Protein AF-A0A5J4VMY3-F1 (afdb_monomer_lite)

Structure (mmCIF, N/CA/C/O backbone):
data_AF-A0A5J4VMY3-F1
#
_entry.id   AF-A0A5J4VMY3-F1
#
loop_
_atom_site.group_PDB
_atom_site.id
_atom_site.type_symbol
_atom_site.label_atom_id
_atom_site.label_alt_id
_atom_site.label_comp_id
_atom_site.label_asym_id
_atom_site.label_entity_id
_atom_site.label_seq_id
_atom_site.pdbx_PDB_ins_code
_atom_site.Cartn_x
_atom_site.Cartn_y
_atom_site.Cartn_z
_atom_site.occupancy
_atom_site.B_iso_or_equiv
_atom_site.auth_seq_id
_atom_site.auth_comp_id
_atom_site.auth_asym_id
_atom_site.auth_atom_id
_atom_site.pdbx_PDB_model_num
ATOM 1 N N . MET A 1 1 ? 117.224 40.953 -138.763 1.00 45.28 1 MET A N 1
ATOM 2 C CA . MET A 1 1 ? 116.460 41.072 -137.503 1.00 45.28 1 MET A CA 1
ATOM 3 C C . MET A 1 1 ? 115.574 39.838 -137.415 1.00 45.28 1 MET A C 1
ATOM 5 O O . MET A 1 1 ? 114.512 39.837 -138.015 1.00 45.28 1 MET A O 1
ATOM 9 N N . ALA A 1 2 ? 116.076 38.752 -136.826 1.00 52.69 2 ALA A N 1
ATOM 10 C CA . ALA A 1 2 ? 115.448 37.426 -136.848 1.00 52.69 2 ALA A CA 1
ATOM 11 C C . ALA A 1 2 ? 115.592 36.768 -135.464 1.00 52.69 2 ALA A C 1
ATOM 13 O O . ALA A 1 2 ? 116.318 35.796 -135.317 1.00 52.69 2 ALA A O 1
ATOM 14 N N . ASP A 1 3 ? 114.971 37.371 -134.446 1.00 51.91 3 ASP A N 1
ATOM 15 C CA . ASP A 1 3 ? 115.073 36.919 -133.045 1.00 51.91 3 ASP A CA 1
ATOM 16 C C . ASP A 1 3 ? 113.712 36.933 -132.314 1.00 51.91 3 ASP A C 1
ATOM 18 O O . ASP A 1 3 ? 113.635 36.973 -131.093 1.00 51.91 3 ASP A O 1
ATOM 22 N N . ALA A 1 4 ? 112.602 36.944 -133.067 1.00 54.31 4 ALA A N 1
ATOM 23 C CA . ALA A 1 4 ? 111.248 37.043 -132.507 1.00 54.31 4 ALA A CA 1
ATOM 24 C C . ALA A 1 4 ? 110.432 35.734 -132.561 1.00 54.31 4 ALA A C 1
ATOM 26 O O . ALA A 1 4 ? 109.346 35.690 -131.995 1.00 54.31 4 ALA A O 1
ATOM 27 N N . ASP A 1 5 ? 110.933 34.670 -133.200 1.00 57.75 5 ASP A N 1
ATOM 28 C CA . ASP A 1 5 ? 110.118 33.478 -133.512 1.00 57.75 5 ASP A CA 1
ATOM 29 C C . ASP A 1 5 ? 110.362 32.279 -132.570 1.00 57.75 5 ASP A C 1
ATOM 31 O O . ASP A 1 5 ? 109.480 31.448 -132.362 1.00 57.75 5 ASP A O 1
ATOM 35 N N . LEU A 1 6 ? 111.533 32.192 -131.925 1.00 57.97 6 LEU A N 1
ATOM 36 C CA . LEU A 1 6 ? 111.870 31.040 -131.075 1.00 57.97 6 LEU A CA 1
ATOM 37 C C . LEU A 1 6 ? 111.216 31.115 -129.682 1.00 57.97 6 LEU A C 1
ATOM 39 O O . LEU A 1 6 ? 110.834 30.093 -129.114 1.00 57.97 6 LEU A O 1
ATOM 43 N N . HIS A 1 7 ? 111.027 32.325 -129.144 1.00 59.44 7 HIS A N 1
ATOM 44 C CA . HIS A 1 7 ? 110.425 32.520 -127.821 1.00 59.44 7 HIS A CA 1
ATOM 45 C C . HIS A 1 7 ? 108.907 32.296 -127.795 1.00 59.44 7 HIS A C 1
ATOM 47 O O . HIS A 1 7 ? 108.371 31.906 -126.758 1.00 59.44 7 HIS A O 1
ATOM 53 N N . SER A 1 8 ? 108.212 32.497 -128.919 1.00 60.62 8 SER A N 1
ATOM 54 C CA . SER A 1 8 ? 106.762 32.287 -128.979 1.00 60.62 8 SER A CA 1
ATOM 55 C C . SER A 1 8 ? 106.385 30.804 -129.086 1.00 60.62 8 SER A C 1
ATOM 57 O O . SER A 1 8 ? 105.328 30.414 -128.590 1.00 60.62 8 SER A O 1
ATOM 59 N N . LEU A 1 9 ? 107.246 29.975 -129.689 1.00 60.62 9 LEU A N 1
ATOM 60 C CA . LEU A 1 9 ? 107.021 28.535 -129.833 1.00 60.62 9 LEU A CA 1
ATOM 61 C C . LEU A 1 9 ? 107.240 27.771 -128.513 1.00 60.62 9 LEU A C 1
ATOM 63 O O . LEU A 1 9 ? 106.451 26.891 -128.182 1.00 60.62 9 LEU A O 1
ATOM 67 N N . ASP A 1 10 ? 108.247 28.152 -127.718 1.00 62.41 10 ASP A N 1
ATOM 68 C CA . ASP A 1 10 ? 108.514 27.550 -126.397 1.00 62.41 10 ASP A CA 1
ATOM 69 C C . ASP A 1 10 ? 107.380 27.828 -125.388 1.00 62.41 10 ASP A C 1
ATOM 71 O O . ASP A 1 10 ? 107.003 26.959 -124.601 1.00 62.41 10 ASP A O 1
ATOM 75 N N . GLY A 1 11 ? 106.766 29.017 -125.453 1.00 63.25 11 GLY A N 1
ATOM 76 C CA . GLY A 1 11 ? 105.582 29.347 -124.654 1.00 63.25 11 GLY A CA 1
ATOM 77 C C . GLY A 1 11 ? 104.343 28.535 -125.048 1.00 63.25 11 GLY A C 1
ATOM 78 O O . GLY A 1 11 ? 103.603 28.088 -124.173 1.00 63.25 11 GLY A O 1
ATOM 79 N N . LEU A 1 12 ? 104.137 28.301 -126.350 1.00 61.94 12 LEU A N 1
ATOM 80 C CA . LEU A 1 12 ? 103.004 27.522 -126.858 1.00 61.94 12 LEU A CA 1
ATOM 81 C C . LEU A 1 12 ? 103.121 26.035 -126.482 1.00 61.94 12 LEU A C 1
ATOM 83 O O . LEU A 1 12 ? 102.143 25.453 -126.023 1.00 61.94 12 LEU A O 1
ATOM 87 N N . ILE A 1 13 ? 104.320 25.449 -126.588 1.00 62.12 13 ILE A N 1
ATOM 88 C CA . ILE A 1 13 ? 104.581 24.047 -126.217 1.00 62.12 13 ILE A CA 1
ATOM 89 C C . ILE A 1 13 ? 104.378 23.826 -124.710 1.00 62.12 13 ILE A C 1
ATOM 91 O O . ILE A 1 13 ? 103.701 22.880 -124.313 1.00 62.12 13 ILE A O 1
ATOM 95 N N . LYS A 1 14 ? 104.876 24.733 -123.859 1.00 65.19 14 LYS A N 1
ATOM 96 C CA . LYS A 1 14 ? 104.681 24.642 -122.399 1.00 65.19 14 LYS A CA 1
ATOM 97 C C . LYS A 1 14 ? 103.217 24.774 -121.988 1.00 65.19 14 LYS A C 1
ATOM 99 O O . LYS A 1 14 ? 102.774 24.081 -121.073 1.00 65.19 14 LYS A O 1
ATOM 104 N N . HIS A 1 15 ? 102.459 25.655 -122.641 1.00 61.59 15 HIS A N 1
ATOM 105 C CA . HIS A 1 15 ? 101.030 25.790 -122.366 1.00 61.59 15 HIS A CA 1
ATOM 106 C C . HIS A 1 15 ? 100.248 24.533 -122.759 1.00 61.59 15 HIS A C 1
ATOM 108 O O . HIS A 1 15 ? 99.371 24.121 -121.998 1.00 61.59 15 HIS A O 1
ATOM 114 N N . ASP A 1 16 ? 100.590 23.902 -123.884 1.00 62.69 16 ASP A N 1
ATOM 115 C CA . ASP A 1 16 ? 99.932 22.679 -124.353 1.00 62.69 16 ASP A CA 1
ATOM 116 C C . ASP A 1 16 ? 100.255 21.477 -123.444 1.00 62.69 16 ASP A C 1
ATOM 118 O O . ASP A 1 16 ? 99.351 20.746 -123.041 1.00 62.69 16 ASP A O 1
ATOM 122 N N . GLU A 1 17 ? 101.508 21.328 -122.994 1.00 66.69 17 GLU A N 1
ATOM 123 C CA . GLU A 1 17 ? 101.910 20.282 -122.037 1.00 66.69 17 GLU A CA 1
ATOM 124 C C . GLU A 1 17 ? 101.215 20.417 -120.671 1.00 66.69 17 GLU A C 1
ATOM 126 O O . GLU A 1 17 ? 100.753 19.421 -120.104 1.00 66.69 17 GLU A O 1
ATOM 131 N N . ILE A 1 18 ? 101.083 21.643 -120.147 1.00 66.12 18 ILE A N 1
ATOM 132 C CA . ILE A 1 18 ? 100.381 21.899 -118.878 1.00 66.12 18 ILE A CA 1
ATOM 133 C C . ILE A 1 18 ? 98.880 21.615 -119.022 1.00 66.12 18 ILE A C 1
ATOM 135 O O . ILE A 1 18 ? 98.276 21.003 -118.134 1.00 66.12 18 ILE A O 1
ATOM 139 N N . LEU A 1 19 ? 98.262 22.032 -120.133 1.00 61.97 19 LEU A N 1
ATOM 140 C CA . LEU A 1 19 ? 96.836 21.812 -120.374 1.00 61.97 19 LEU A CA 1
ATOM 141 C C . LEU A 1 19 ? 96.529 20.311 -120.516 1.00 61.97 19 LEU A C 1
ATOM 143 O O . LEU A 1 19 ? 95.618 19.800 -119.859 1.00 61.97 19 LEU A O 1
ATOM 147 N N . PHE A 1 20 ? 97.328 19.584 -121.304 1.00 63.62 20 PHE A N 1
ATOM 148 C CA . PHE A 1 20 ? 97.145 18.149 -121.533 1.00 63.62 20 PHE A CA 1
ATOM 149 C C . PHE A 1 20 ? 97.453 17.312 -120.281 1.00 63.62 20 PHE A C 1
ATOM 151 O O . PHE A 1 20 ? 96.741 16.347 -119.986 1.00 63.62 20 PHE A O 1
ATOM 158 N N . GLY A 1 21 ? 98.467 17.700 -119.498 1.00 66.69 21 GLY A N 1
ATOM 159 C CA . GLY A 1 21 ? 98.811 17.060 -118.226 1.00 66.69 21 GLY A CA 1
ATOM 160 C C . GLY A 1 21 ? 97.698 17.171 -117.178 1.00 66.69 21 GLY A C 1
ATOM 161 O O . GLY A 1 21 ? 97.363 16.181 -116.521 1.00 66.69 21 GLY A O 1
ATOM 162 N N . ASN A 1 22 ? 97.061 18.341 -117.072 1.00 65.88 22 ASN A N 1
ATOM 163 C CA . ASN A 1 22 ? 95.937 18.560 -116.157 1.00 65.88 22 ASN A CA 1
ATOM 164 C C . ASN A 1 22 ? 94.693 17.755 -116.558 1.00 65.88 22 ASN A C 1
ATOM 166 O O . ASN A 1 22 ? 94.072 17.116 -115.706 1.00 65.88 22 ASN A O 1
ATOM 170 N N . VAL A 1 23 ? 94.351 17.720 -117.851 1.00 70.31 23 VAL A N 1
ATOM 171 C CA . VAL A 1 23 ? 93.218 16.923 -118.356 1.00 70.31 23 VAL A CA 1
ATOM 172 C C . VAL A 1 23 ? 93.447 15.429 -118.121 1.00 70.31 23 VAL A C 1
ATOM 174 O O . VAL A 1 23 ? 92.536 14.726 -117.674 1.00 70.31 23 VAL A O 1
ATOM 177 N N . ARG A 1 24 ? 94.670 14.936 -118.359 1.00 71.62 24 ARG A N 1
ATOM 178 C CA . ARG A 1 24 ? 95.024 13.531 -118.117 1.00 71.62 24 ARG A CA 1
ATOM 179 C C . ARG A 1 24 ? 94.955 13.175 -116.629 1.00 71.62 24 ARG A C 1
ATOM 181 O O . ARG A 1 24 ? 94.399 12.135 -116.295 1.00 71.62 24 ARG A O 1
ATOM 188 N N . SER A 1 25 ? 95.454 14.044 -115.750 1.00 68.75 25 SER A N 1
ATOM 189 C CA . SER A 1 25 ? 95.430 13.824 -114.294 1.00 68.75 25 SER A CA 1
ATOM 190 C C . SER A 1 25 ? 94.000 13.799 -113.744 1.00 68.75 25 SER A C 1
ATOM 192 O O . SER A 1 25 ? 93.655 12.916 -112.963 1.00 68.75 25 SER A O 1
ATOM 194 N N . ASN A 1 26 ? 93.136 14.706 -114.214 1.00 72.50 26 ASN A N 1
ATOM 195 C CA . ASN A 1 26 ? 91.716 14.717 -113.855 1.00 72.50 26 ASN A CA 1
ATOM 196 C C . ASN A 1 26 ? 90.992 13.451 -114.353 1.00 72.50 26 ASN A C 1
ATOM 198 O O . ASN A 1 26 ? 90.209 12.844 -113.629 1.00 72.50 26 ASN A O 1
ATOM 202 N N . SER A 1 27 ? 91.305 13.007 -115.574 1.00 71.12 27 SER A N 1
ATOM 203 C CA . SER A 1 27 ? 90.710 11.794 -116.147 1.00 71.12 27 SER A CA 1
ATOM 204 C C . SER A 1 27 ? 91.100 10.534 -115.366 1.00 71.12 27 SER A C 1
ATOM 206 O O . SER A 1 27 ? 90.242 9.698 -115.103 1.00 71.12 27 SER A O 1
ATOM 208 N N . ILE A 1 28 ? 92.367 10.407 -114.954 1.00 75.88 28 ILE A N 1
ATOM 209 C CA . ILE A 1 28 ? 92.845 9.272 -114.145 1.00 75.88 28 ILE A CA 1
ATOM 210 C C . ILE A 1 28 ? 92.152 9.248 -112.773 1.00 75.88 28 ILE A C 1
ATOM 212 O O . ILE A 1 28 ? 91.647 8.203 -112.371 1.00 75.88 28 ILE A O 1
ATOM 216 N N . GLY A 1 29 ? 92.034 10.399 -112.099 1.00 79.38 29 GLY A N 1
ATOM 217 C CA . GLY A 1 29 ? 91.353 10.483 -110.801 1.00 79.38 29 GLY A CA 1
ATOM 218 C C . GLY A 1 29 ? 89.862 10.126 -110.861 1.00 79.38 29 GLY A C 1
ATOM 219 O O . GLY A 1 29 ? 89.342 9.472 -109.958 1.00 79.38 29 GLY A O 1
ATOM 220 N N . LEU A 1 30 ? 89.168 10.496 -111.945 1.00 82.81 30 LEU A N 1
ATOM 221 C CA . LEU A 1 30 ? 87.767 10.112 -112.151 1.00 82.81 30 LEU A CA 1
ATOM 222 C C . LEU A 1 30 ? 87.603 8.603 -112.382 1.00 82.81 30 LEU A C 1
ATOM 224 O O . LEU A 1 30 ? 86.648 8.013 -111.879 1.00 82.81 30 LEU A O 1
ATOM 228 N N . VAL A 1 31 ? 88.527 7.966 -113.108 1.00 85.62 31 VAL A N 1
ATOM 229 C CA . VAL A 1 31 ? 88.493 6.513 -113.346 1.00 85.62 31 VAL A CA 1
ATOM 230 C C . VAL A 1 31 ? 88.676 5.736 -112.038 1.00 85.62 31 VAL A C 1
ATOM 232 O O . VAL A 1 31 ? 87.878 4.841 -111.759 1.00 85.62 31 VAL A O 1
ATOM 235 N N . GLU A 1 32 ? 89.643 6.121 -111.199 1.00 86.62 32 GLU A N 1
ATOM 236 C CA . GLU A 1 32 ? 89.841 5.506 -109.875 1.00 86.62 32 GLU A CA 1
ATOM 237 C C . GLU A 1 32 ? 88.607 5.673 -108.971 1.00 86.62 32 GLU A C 1
ATOM 239 O O . GLU A 1 32 ? 88.200 4.743 -108.269 1.00 86.62 32 GLU A O 1
ATOM 244 N N . GLN A 1 33 ? 87.958 6.842 -109.013 1.00 86.44 33 GLN A N 1
ATOM 245 C CA . GLN A 1 33 ? 86.749 7.092 -108.231 1.00 86.44 33 GLN A CA 1
ATOM 246 C C . GLN A 1 33 ? 85.580 6.193 -108.666 1.00 86.44 33 GLN A C 1
ATOM 248 O O . GLN A 1 33 ? 84.865 5.662 -107.812 1.00 86.44 33 GLN A O 1
ATOM 253 N N . VAL A 1 34 ? 85.392 5.993 -109.974 1.00 88.38 34 VAL A N 1
ATOM 254 C CA . VAL A 1 34 ? 84.354 5.102 -110.516 1.00 88.38 34 VAL A CA 1
ATOM 255 C C . VAL A 1 34 ? 84.609 3.650 -110.112 1.00 88.38 34 VAL A C 1
ATOM 257 O O . VAL A 1 34 ? 83.672 2.956 -109.710 1.00 88.38 34 VAL A O 1
ATOM 260 N N . GLU A 1 35 ? 85.862 3.195 -110.154 1.00 90.69 35 GLU A N 1
ATOM 261 C CA . GLU A 1 35 ? 86.227 1.838 -109.739 1.00 90.69 35 GLU A CA 1
ATOM 262 C C . GLU A 1 35 ? 85.945 1.604 -108.245 1.00 90.69 35 GLU A C 1
ATOM 264 O O . GLU A 1 35 ? 85.338 0.596 -107.870 1.00 90.69 35 GLU A O 1
ATOM 269 N N . ASN A 1 36 ? 86.282 2.575 -107.391 1.00 89.75 36 ASN A N 1
ATOM 270 C CA . ASN A 1 36 ? 85.992 2.506 -105.960 1.00 89.75 36 ASN A CA 1
ATOM 271 C C . ASN A 1 36 ? 84.479 2.443 -105.665 1.00 89.75 36 ASN A C 1
ATOM 273 O O . ASN A 1 36 ? 84.042 1.628 -104.851 1.00 89.75 36 ASN A O 1
ATOM 277 N N . ILE A 1 37 ? 83.662 3.249 -106.353 1.00 90.75 37 ILE A N 1
ATOM 278 C CA . ILE A 1 37 ? 82.195 3.214 -106.210 1.00 90.75 37 ILE A CA 1
ATOM 279 C C . ILE A 1 37 ? 81.639 1.854 -106.646 1.00 90.75 37 ILE A C 1
ATOM 281 O O . ILE A 1 37 ? 80.796 1.276 -105.957 1.00 90.75 37 ILE A O 1
ATOM 285 N N . ASN A 1 38 ? 82.128 1.312 -107.763 1.00 88.62 38 ASN A N 1
ATOM 286 C CA . ASN A 1 38 ? 81.669 0.024 -108.274 1.00 88.62 38 ASN A CA 1
ATOM 287 C C . ASN A 1 38 ? 81.959 -1.121 -107.285 1.00 88.62 38 ASN A C 1
ATOM 289 O O . ASN A 1 38 ? 81.106 -1.979 -107.047 1.00 88.62 38 ASN A O 1
ATOM 293 N N . ASN A 1 39 ? 83.124 -1.092 -106.633 1.00 86.00 39 ASN A N 1
ATOM 294 C CA . ASN A 1 39 ? 83.475 -2.053 -105.587 1.00 86.00 39 ASN A CA 1
ATOM 295 C C . ASN A 1 39 ? 82.577 -1.925 -104.343 1.00 86.00 39 ASN A C 1
ATOM 297 O O . ASN A 1 39 ? 82.143 -2.942 -103.797 1.00 86.00 39 ASN A O 1
ATOM 301 N N . GLN A 1 40 ? 82.228 -0.702 -103.927 1.00 87.56 40 GLN A N 1
ATOM 302 C CA . GLN A 1 40 ? 81.300 -0.475 -102.809 1.00 87.56 40 GLN A CA 1
ATOM 303 C C . GLN A 1 40 ? 79.893 -1.015 -103.102 1.00 87.56 40 GLN A C 1
ATOM 305 O O . GLN A 1 40 ? 79.297 -1.679 -102.253 1.00 87.56 40 GLN A O 1
ATOM 310 N N . ILE A 1 41 ? 79.380 -0.793 -104.315 1.00 85.50 41 ILE A N 1
ATOM 311 C CA . ILE A 1 41 ? 78.079 -1.325 -104.747 1.00 85.50 41 ILE A CA 1
ATOM 312 C C . ILE A 1 41 ? 78.092 -2.859 -104.735 1.00 85.50 41 ILE A C 1
ATOM 314 O O . ILE A 1 41 ? 77.154 -3.484 -104.236 1.00 85.50 41 ILE A O 1
ATOM 318 N N . ASN A 1 42 ? 79.171 -3.477 -105.224 1.00 81.88 42 ASN A N 1
ATOM 319 C CA . ASN A 1 42 ? 79.312 -4.932 -105.214 1.00 81.88 42 ASN A CA 1
ATOM 320 C C . ASN A 1 42 ? 79.339 -5.520 -103.797 1.00 81.88 42 ASN A C 1
ATOM 322 O O . ASN A 1 42 ? 78.778 -6.595 -103.589 1.00 81.88 42 ASN A O 1
ATOM 326 N N . MET A 1 43 ? 79.941 -4.839 -102.818 1.00 79.88 43 MET A N 1
ATOM 327 C CA . MET A 1 43 ? 79.877 -5.284 -101.421 1.00 79.88 43 MET A CA 1
ATOM 328 C C . MET A 1 43 ? 78.448 -5.240 -100.872 1.00 79.88 43 MET A C 1
ATOM 330 O O . MET A 1 43 ? 78.016 -6.198 -100.237 1.00 79.88 43 MET A O 1
ATOM 334 N N . ILE A 1 44 ? 77.690 -4.176 -101.152 1.00 78.38 44 ILE A N 1
ATOM 335 C CA . ILE A 1 44 ? 76.305 -4.035 -100.674 1.00 78.38 44 ILE A CA 1
ATOM 336 C C . ILE A 1 44 ? 75.402 -5.111 -101.291 1.00 78.38 44 ILE A C 1
ATOM 338 O O . ILE A 1 44 ? 74.645 -5.759 -100.574 1.00 78.38 44 ILE A O 1
ATOM 342 N N . ASN A 1 45 ? 75.519 -5.352 -102.598 1.00 74.38 45 ASN A N 1
ATOM 343 C CA . ASN A 1 45 ? 74.646 -6.295 -103.304 1.00 74.38 45 ASN A CA 1
ATOM 344 C C . ASN A 1 45 ? 74.944 -7.769 -102.991 1.00 74.38 45 ASN A C 1
ATOM 346 O O . ASN A 1 45 ? 74.048 -8.601 -103.103 1.00 74.38 45 ASN A O 1
ATOM 350 N N . ASN A 1 46 ? 76.180 -8.098 -102.601 1.00 73.81 46 ASN A N 1
ATOM 351 C CA . ASN A 1 46 ? 76.580 -9.467 -102.256 1.00 73.81 46 ASN A CA 1
ATOM 352 C C . ASN A 1 46 ? 76.578 -9.742 -100.742 1.00 73.81 46 ASN A C 1
ATOM 354 O O . ASN A 1 46 ? 76.978 -10.828 -100.320 1.00 73.81 46 ASN A O 1
ATOM 358 N N . THR A 1 47 ? 76.145 -8.787 -99.911 1.00 63.84 47 THR A N 1
ATOM 359 C CA . THR A 1 47 ? 75.975 -9.031 -98.473 1.00 63.84 47 THR A CA 1
ATOM 360 C C . THR A 1 47 ? 74.737 -9.918 -98.262 1.00 63.84 47 THR A C 1
ATOM 362 O O . THR A 1 47 ? 73.668 -9.577 -98.772 1.00 63.84 47 THR A O 1
ATOM 365 N N . PRO A 1 48 ? 74.836 -11.050 -97.532 1.00 65.75 48 PRO A N 1
ATOM 366 C CA . PRO A 1 48 ? 73.675 -11.875 -97.201 1.00 65.75 48 PRO A CA 1
ATOM 367 C C . PRO A 1 48 ? 72.600 -11.026 -96.517 1.00 65.75 48 PRO A C 1
ATOM 369 O O . PRO A 1 48 ? 72.924 -10.209 -95.654 1.00 65.75 48 PRO A O 1
ATOM 372 N N . ALA A 1 49 ? 71.333 -11.199 -96.906 1.00 65.25 49 ALA A N 1
ATOM 373 C CA . ALA A 1 49 ? 70.228 -10.455 -96.308 1.00 65.25 49 ALA A CA 1
ATOM 374 C C . ALA A 1 49 ? 70.268 -10.583 -94.769 1.00 65.25 49 ALA A C 1
ATOM 376 O O . ALA A 1 49 ? 70.478 -11.693 -94.271 1.00 65.25 49 ALA A O 1
ATOM 377 N N . PRO A 1 50 ? 70.091 -9.483 -94.009 1.00 63.25 50 PRO A N 1
ATOM 378 C CA . PRO A 1 50 ? 69.991 -9.570 -92.559 1.00 63.25 50 PRO A CA 1
ATOM 379 C C . PRO A 1 50 ? 68.795 -10.453 -92.203 1.00 63.25 50 PRO A C 1
ATOM 381 O O . PRO A 1 50 ? 67.751 -10.357 -92.846 1.00 63.25 50 PRO A O 1
ATOM 384 N N . ASP A 1 51 ? 68.967 -11.316 -91.205 1.00 60.47 51 ASP A N 1
ATOM 385 C CA . AS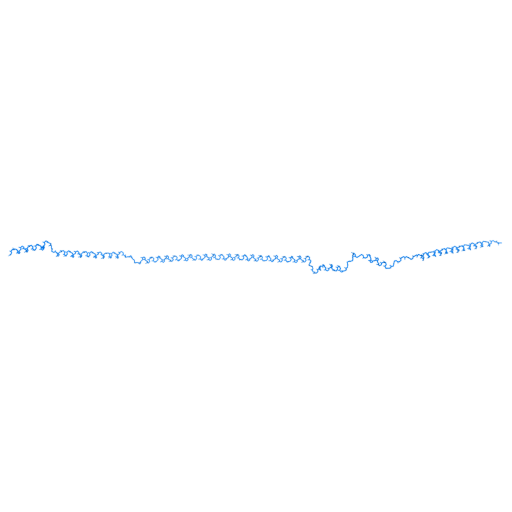P A 1 51 ? 67.962 -12.272 -90.743 1.00 60.47 51 ASP A CA 1
ATOM 386 C C . ASP A 1 51 ? 66.714 -11.510 -90.258 1.00 60.47 51 ASP A C 1
ATOM 388 O O . ASP A 1 51 ? 66.656 -10.984 -89.143 1.00 60.47 51 ASP A O 1
ATOM 392 N N . VAL A 1 52 ? 65.741 -11.327 -91.154 1.00 55.75 52 VAL A N 1
ATOM 393 C CA . VAL A 1 52 ? 64.470 -10.678 -90.843 1.00 55.75 52 VAL A CA 1
ATOM 394 C C . VAL A 1 52 ? 63.655 -11.699 -90.068 1.00 55.75 52 VAL A C 1
ATOM 396 O O . VAL A 1 52 ? 62.970 -12.526 -90.668 1.00 55.75 52 VAL A O 1
ATOM 399 N N . TYR A 1 53 ? 63.732 -11.626 -88.738 1.00 55.81 53 TYR A N 1
ATOM 400 C CA . TYR A 1 53 ? 62.843 -12.363 -87.843 1.00 55.81 53 TYR A CA 1
ATOM 401 C C . TYR A 1 53 ? 61.408 -12.214 -88.342 1.00 55.81 53 TYR A C 1
ATOM 403 O O . TYR A 1 53 ? 60.851 -11.110 -88.425 1.00 55.81 53 TYR A O 1
ATOM 411 N N . THR A 1 54 ? 60.821 -13.334 -88.745 1.00 57.69 54 THR A N 1
ATOM 412 C CA . THR A 1 54 ? 59.472 -13.327 -89.289 1.00 57.69 54 THR A CA 1
ATOM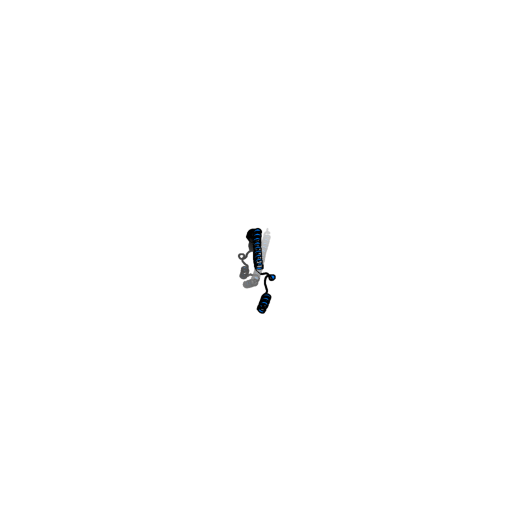 413 C C . THR A 1 54 ? 58.499 -12.987 -88.166 1.00 57.69 54 THR A C 1
ATOM 415 O O . THR A 1 54 ? 58.636 -13.427 -87.028 1.00 57.69 54 THR A O 1
ATOM 418 N N . ARG A 1 55 ? 57.478 -12.182 -88.474 1.00 56.81 55 ARG A N 1
ATOM 419 C CA . ARG A 1 55 ? 56.486 -11.654 -87.517 1.00 56.81 55 ARG A CA 1
ATOM 420 C C . ARG A 1 55 ? 55.806 -12.725 -86.634 1.00 56.81 55 ARG A C 1
ATOM 422 O O . ARG A 1 55 ? 55.189 -12.366 -85.639 1.00 56.81 55 ARG A O 1
ATOM 429 N N . LEU A 1 56 ? 55.891 -14.010 -86.989 1.00 55.66 56 LEU A N 1
ATOM 430 C CA . LEU A 1 56 ? 55.377 -15.113 -86.173 1.00 55.66 56 LEU A CA 1
ATOM 431 C C . LEU A 1 56 ? 56.185 -15.312 -84.879 1.00 55.66 56 LEU A C 1
ATOM 433 O O . LEU A 1 56 ? 55.597 -15.471 -83.815 1.00 55.66 56 LEU A O 1
ATOM 437 N N . GLU A 1 57 ? 57.514 -15.237 -84.954 1.00 57.44 57 GLU A N 1
ATOM 438 C CA . GLU A 1 57 ? 58.414 -15.495 -83.820 1.00 57.44 57 GLU A CA 1
ATOM 439 C C . GLU A 1 57 ? 58.344 -14.374 -82.773 1.00 57.44 57 GLU A C 1
ATOM 441 O O . GLU A 1 57 ? 58.417 -14.620 -81.570 1.00 57.44 57 GLU A O 1
ATOM 446 N N . ALA A 1 58 ? 58.105 -13.132 -83.208 1.00 54.69 58 ALA A N 1
ATOM 447 C CA . ALA A 1 58 ? 57.854 -12.017 -82.296 1.00 54.69 58 ALA A CA 1
ATOM 448 C C . ALA A 1 58 ? 56.560 -12.216 -81.483 1.00 54.69 58 ALA A C 1
ATOM 450 O O . ALA A 1 58 ? 56.525 -11.869 -80.303 1.00 54.69 58 ALA A O 1
ATOM 451 N N . ASN A 1 59 ? 55.516 -12.804 -82.079 1.00 56.19 59 ASN A N 1
ATOM 452 C CA . ASN A 1 59 ? 54.257 -13.064 -81.379 1.00 56.19 59 ASN A CA 1
ATOM 453 C C . ASN A 1 59 ? 54.403 -14.157 -80.307 1.00 56.19 59 ASN A C 1
ATOM 455 O O . ASN A 1 59 ? 53.906 -13.970 -79.199 1.00 56.19 59 ASN A O 1
ATOM 459 N N . GLU A 1 60 ? 55.142 -15.241 -80.572 1.00 58.12 60 GLU A N 1
ATOM 460 C CA . GLU A 1 60 ? 55.412 -16.268 -79.547 1.00 58.12 60 GLU A CA 1
ATOM 461 C C . GLU A 1 60 ? 56.229 -15.721 -78.361 1.00 58.12 60 GLU A C 1
ATOM 463 O O . GLU A 1 60 ? 55.989 -16.088 -77.206 1.00 58.12 60 GLU A O 1
ATOM 468 N N . ILE A 1 61 ? 57.161 -14.794 -78.607 1.00 59.44 61 ILE A N 1
ATOM 469 C CA . ILE A 1 61 ? 57.938 -14.141 -77.540 1.00 59.44 61 ILE A CA 1
ATOM 470 C C . ILE A 1 61 ? 57.055 -13.213 -76.686 1.00 59.44 61 ILE A C 1
ATOM 472 O O . ILE A 1 61 ? 57.268 -13.105 -75.474 1.00 59.44 61 ILE A O 1
ATOM 476 N N . PHE A 1 62 ? 56.053 -12.555 -77.281 1.00 57.53 62 PHE A N 1
ATOM 477 C CA . PHE A 1 62 ? 55.109 -11.712 -76.537 1.00 57.53 62 PHE A CA 1
ATOM 478 C C . PHE A 1 62 ? 54.120 -12.532 -75.696 1.00 57.53 62 PHE A C 1
ATOM 480 O O . PHE A 1 62 ? 53.864 -12.166 -74.546 1.00 57.53 62 PHE A O 1
ATOM 487 N N . ASP A 1 63 ? 53.635 -13.665 -76.206 1.00 57.53 63 ASP A N 1
ATOM 488 C CA . ASP A 1 63 ? 52.684 -14.513 -75.476 1.00 57.53 63 ASP A CA 1
ATOM 489 C C . ASP A 1 63 ? 53.336 -15.265 -74.301 1.00 57.53 63 ASP A C 1
ATOM 491 O O . ASP A 1 63 ? 52.687 -15.518 -73.285 1.00 57.53 63 ASP A O 1
ATOM 495 N N . THR A 1 64 ? 54.636 -15.570 -74.382 1.00 56.94 64 THR A N 1
ATOM 496 C CA . THR A 1 64 ? 55.369 -16.299 -73.326 1.00 56.94 64 THR A CA 1
ATOM 497 C C . THR A 1 64 ? 55.946 -15.405 -72.224 1.00 56.94 64 THR A C 1
ATOM 499 O O . THR A 1 64 ? 56.179 -15.890 -71.117 1.00 56.94 64 THR A O 1
ATOM 502 N N . LYS A 1 65 ? 56.132 -14.097 -72.473 1.00 55.88 65 LYS A N 1
ATOM 503 C CA . LYS A 1 65 ? 56.526 -13.105 -71.446 1.00 55.88 65 LYS A CA 1
ATOM 504 C C . LYS A 1 65 ? 55.353 -12.443 -70.723 1.00 55.88 65 LYS A C 1
ATOM 506 O O . LYS A 1 65 ? 55.573 -11.764 -69.719 1.00 55.88 65 LYS A O 1
ATOM 511 N N . SER A 1 66 ? 54.121 -12.644 -71.190 1.00 52.50 66 SER A N 1
ATOM 512 C CA . SER A 1 66 ? 52.910 -12.304 -70.438 1.00 52.50 66 SER A CA 1
ATOM 513 C C . SER A 1 66 ? 52.705 -13.322 -69.311 1.00 52.50 66 SER A C 1
ATOM 515 O O . SER A 1 66 ? 51.821 -14.181 -69.350 1.00 52.50 66 SER A O 1
ATOM 517 N N . ASP A 1 67 ? 53.555 -13.214 -68.297 1.00 50.78 67 ASP A N 1
ATOM 518 C CA . ASP A 1 67 ? 53.457 -13.923 -67.034 1.00 50.78 67 ASP A CA 1
ATOM 519 C C . ASP A 1 67 ? 52.025 -13.806 -66.482 1.00 50.78 67 ASP A C 1
ATOM 521 O O . ASP A 1 67 ? 51.535 -12.723 -66.148 1.00 50.78 67 ASP A O 1
ATOM 525 N N . LYS A 1 68 ? 51.348 -14.951 -66.358 1.00 55.31 68 LYS A N 1
ATOM 526 C CA . LYS A 1 68 ? 50.010 -15.141 -65.758 1.00 55.31 68 LYS A CA 1
ATOM 527 C C . LYS A 1 68 ? 49.963 -14.817 -64.254 1.00 55.31 68 LYS A C 1
ATOM 529 O O . LYS A 1 68 ? 49.061 -15.260 -63.548 1.00 55.31 68 LYS A O 1
ATOM 534 N N . THR A 1 69 ? 50.915 -14.038 -63.756 1.00 53.94 69 THR A N 1
ATOM 535 C CA . THR A 1 69 ? 51.224 -13.919 -62.331 1.00 53.94 69 THR A CA 1
ATOM 536 C C . THR A 1 69 ? 50.744 -12.587 -61.734 1.00 53.94 69 THR A C 1
ATOM 538 O O . THR A 1 69 ? 50.693 -12.460 -60.517 1.00 53.94 69 THR A O 1
ATOM 541 N N . TYR A 1 70 ? 50.275 -11.626 -62.551 1.00 50.19 70 TYR A N 1
ATOM 542 C CA . TYR A 1 70 ? 49.704 -10.350 -62.062 1.00 50.19 70 TYR A CA 1
ATOM 543 C C . TYR A 1 70 ? 48.443 -9.844 -62.784 1.00 50.19 70 TYR A C 1
ATOM 545 O O . TYR A 1 70 ? 48.061 -8.687 -62.617 1.00 50.19 70 TYR A O 1
ATOM 553 N N . SER A 1 71 ? 47.742 -10.683 -63.551 1.00 50.72 71 SER A N 1
ATOM 554 C CA . SER A 1 71 ? 46.467 -10.275 -64.154 1.00 50.72 71 SER A CA 1
ATOM 555 C C . SER A 1 71 ? 45.296 -10.770 -63.304 1.00 50.72 71 SER A C 1
ATOM 557 O O . SER A 1 71 ? 44.859 -11.915 -63.426 1.00 50.72 71 SER A O 1
ATOM 559 N N . TYR A 1 72 ? 44.797 -9.922 -62.398 1.00 47.72 72 TYR A N 1
ATOM 560 C CA . TYR A 1 72 ? 43.499 -10.150 -61.762 1.00 47.72 72 TYR A CA 1
ATOM 561 C C . TYR A 1 72 ? 42.427 -10.131 -62.855 1.00 47.72 72 TYR A C 1
ATOM 563 O O . TYR A 1 72 ? 42.050 -9.079 -63.367 1.00 47.72 72 TYR A O 1
ATOM 571 N N . THR A 1 73 ? 41.940 -11.310 -63.241 1.00 56.66 73 THR A N 1
ATOM 572 C CA . THR A 1 73 ? 40.775 -11.433 -64.120 1.00 56.66 73 THR A CA 1
ATOM 573 C C . THR A 1 73 ? 39.595 -10.714 -63.473 1.00 56.66 73 THR A C 1
ATOM 575 O O . THR A 1 73 ? 39.297 -10.995 -62.311 1.00 56.66 73 THR A O 1
ATOM 578 N N . LYS A 1 74 ? 38.911 -9.842 -64.224 1.00 62.78 74 LYS A N 1
ATOM 579 C CA . LYS A 1 74 ? 37.761 -9.027 -63.785 1.00 62.78 74 LYS A CA 1
ATOM 580 C C . LYS A 1 74 ? 36.793 -9.779 -62.853 1.00 62.78 74 LYS A C 1
ATOM 582 O O . LYS A 1 74 ? 36.487 -9.295 -61.775 1.00 62.78 74 LYS A O 1
ATOM 587 N N . THR A 1 75 ? 36.460 -11.028 -63.182 1.00 61.66 75 THR A N 1
ATOM 588 C CA . THR A 1 75 ? 35.574 -11.903 -62.393 1.00 61.66 75 THR A CA 1
ATOM 589 C C . THR A 1 75 ? 36.038 -12.136 -60.949 1.00 61.66 75 THR A C 1
ATOM 591 O O . THR A 1 75 ? 35.225 -12.177 -60.031 1.00 61.66 75 THR A O 1
ATOM 594 N N . LYS A 1 76 ? 37.349 -12.287 -60.721 1.00 65.75 76 LYS A N 1
ATOM 595 C CA . LYS A 1 76 ? 37.915 -12.527 -59.384 1.00 65.75 76 LYS A CA 1
ATOM 596 C C . LYS A 1 76 ? 37.904 -11.254 -58.535 1.00 65.75 76 LYS A C 1
ATOM 598 O O . LYS A 1 76 ?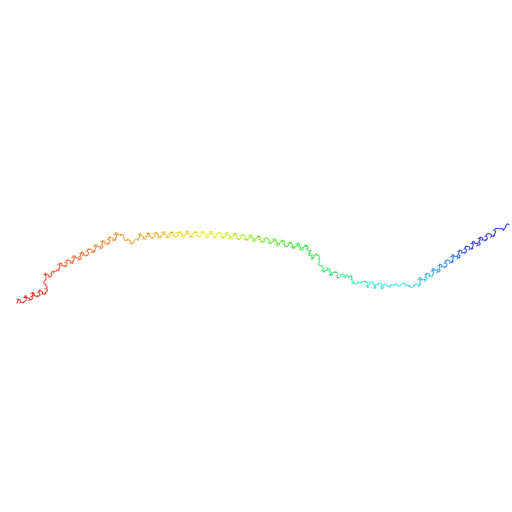 37.735 -11.340 -57.324 1.00 65.75 76 LYS A O 1
ATOM 603 N N . THR A 1 77 ? 38.051 -10.096 -59.176 1.00 60.28 77 THR A N 1
ATOM 604 C CA . THR A 1 77 ? 37.900 -8.785 -58.535 1.00 60.28 77 THR A CA 1
ATOM 605 C C . THR A 1 77 ? 36.440 -8.519 -58.180 1.00 60.28 77 THR A C 1
ATOM 607 O O . THR A 1 77 ? 36.176 -8.149 -57.043 1.00 60.28 77 THR A O 1
ATOM 610 N N . ASP A 1 78 ? 35.506 -8.796 -59.094 1.00 65.38 78 ASP A N 1
ATOM 611 C CA . ASP A 1 78 ? 34.065 -8.611 -58.871 1.00 65.38 78 ASP A CA 1
ATOM 612 C C . ASP A 1 78 ? 33.574 -9.483 -57.699 1.00 65.38 78 ASP A C 1
ATOM 614 O O . ASP A 1 78 ? 32.946 -8.983 -56.774 1.00 65.38 78 ASP A O 1
ATOM 618 N N . THR A 1 79 ? 33.995 -10.755 -57.638 1.00 68.00 79 THR A N 1
ATOM 619 C CA . THR A 1 79 ? 33.626 -11.668 -56.532 1.00 68.00 79 THR A CA 1
ATOM 620 C C . THR A 1 79 ? 34.167 -11.202 -55.168 1.00 68.00 79 THR A C 1
ATOM 622 O O . THR A 1 79 ? 33.532 -11.403 -54.136 1.00 68.00 79 THR A O 1
ATOM 625 N N . LEU A 1 80 ? 35.361 -10.594 -55.135 1.00 70.12 80 LEU A N 1
ATOM 626 C CA . LEU A 1 80 ? 35.939 -10.036 -53.905 1.00 70.12 80 LEU A CA 1
ATOM 627 C C . LEU A 1 80 ? 35.265 -8.724 -53.486 1.00 70.12 80 LEU A C 1
ATOM 629 O O . LEU A 1 80 ? 35.273 -8.407 -52.296 1.00 70.12 80 LEU A O 1
ATOM 633 N N . LEU A 1 81 ? 34.714 -7.975 -54.444 1.00 69.19 81 LEU A N 1
ATOM 634 C CA . LEU A 1 81 ? 33.979 -6.739 -54.199 1.00 69.19 81 LEU A CA 1
ATOM 635 C C . LEU A 1 81 ? 32.569 -7.033 -53.673 1.00 69.19 81 LEU A C 1
ATOM 637 O O . LEU A 1 81 ? 32.195 -6.453 -52.663 1.00 69.19 81 LEU A O 1
ATOM 641 N N . ASP A 1 82 ? 31.864 -8.008 -54.255 1.00 65.25 82 ASP A N 1
ATOM 642 C CA . ASP A 1 82 ? 30.542 -8.465 -53.787 1.00 65.25 82 ASP A CA 1
ATOM 643 C C . ASP A 1 82 ? 30.590 -9.047 -52.361 1.00 65.25 82 ASP A C 1
ATOM 645 O O . ASP A 1 82 ? 29.613 -9.009 -51.617 1.00 65.25 82 ASP A O 1
ATOM 649 N N . ALA A 1 83 ? 31.744 -9.582 -51.944 1.00 66.00 83 ALA A N 1
ATOM 650 C CA . ALA A 1 83 ? 31.959 -10.075 -50.584 1.00 66.00 83 ALA A CA 1
ATOM 651 C C . ALA A 1 83 ? 32.207 -8.956 -49.550 1.00 66.00 83 ALA A C 1
ATOM 653 O O . ALA A 1 83 ? 32.282 -9.232 -48.347 1.00 66.00 83 ALA A O 1
ATOM 654 N N . LYS A 1 84 ? 32.385 -7.700 -49.980 1.00 69.06 84 LYS A N 1
ATOM 655 C CA . LYS A 1 84 ? 32.475 -6.541 -49.087 1.00 69.06 84 LYS A CA 1
ATOM 656 C C . LYS A 1 84 ? 31.081 -5.944 -48.944 1.00 69.06 84 LYS A C 1
ATOM 658 O O . LYS A 1 84 ? 30.500 -5.509 -49.924 1.00 69.06 84 LYS A O 1
ATOM 663 N N . ALA A 1 85 ? 30.569 -5.911 -47.713 1.00 63.50 85 ALA A N 1
ATOM 664 C CA . ALA A 1 85 ? 29.305 -5.249 -47.413 1.00 63.50 85 ALA A CA 1
ATOM 665 C C . ALA A 1 85 ? 29.330 -3.801 -47.932 1.00 63.50 85 ALA A C 1
ATOM 667 O O . ALA A 1 85 ? 30.278 -3.055 -47.654 1.00 63.50 85 ALA A O 1
ATOM 668 N N . ASP A 1 86 ? 28.304 -3.423 -48.694 1.00 63.03 86 ASP A N 1
ATOM 669 C CA . ASP A 1 86 ? 28.159 -2.065 -49.196 1.00 63.03 86 ASP A CA 1
ATOM 670 C C . ASP A 1 86 ? 28.043 -1.079 -48.027 1.00 63.03 86 ASP A C 1
ATOM 672 O O . ASP A 1 86 ? 27.435 -1.356 -46.987 1.00 63.03 86 ASP A O 1
ATOM 676 N N . LYS A 1 87 ? 28.613 0.120 -48.197 1.00 61.34 87 LYS A N 1
ATOM 677 C CA . LYS A 1 87 ? 28.542 1.193 -47.185 1.00 61.34 87 LYS A CA 1
ATOM 678 C C . LYS A 1 87 ? 27.105 1.626 -46.869 1.00 61.34 87 LYS A C 1
ATOM 680 O O . LYS A 1 87 ? 26.900 2.290 -45.864 1.00 61.34 87 LYS A O 1
ATOM 685 N N . THR A 1 88 ? 26.138 1.283 -47.717 1.00 62.16 88 THR A N 1
ATOM 686 C CA . THR A 1 88 ? 24.711 1.557 -47.502 1.00 62.16 88 THR A CA 1
ATOM 687 C C . THR A 1 88 ? 24.040 0.550 -46.570 1.00 62.16 88 THR A C 1
ATOM 689 O O . THR A 1 88 ? 23.051 0.903 -45.939 1.00 62.16 88 THR A O 1
ATOM 692 N N . ASP A 1 89 ? 24.598 -0.658 -46.440 1.00 61.25 89 ASP A N 1
ATOM 693 C CA . ASP A 1 89 ? 24.057 -1.743 -45.607 1.00 61.25 89 ASP A CA 1
ATOM 694 C C . ASP A 1 89 ? 24.830 -1.909 -44.286 1.00 61.25 89 ASP A C 1
ATOM 696 O O . ASP A 1 89 ? 24.537 -2.796 -43.483 1.00 61.25 89 ASP A O 1
ATOM 700 N N . THR A 1 90 ? 25.826 -1.050 -44.039 1.00 59.56 90 THR A N 1
ATOM 701 C CA . THR A 1 90 ? 26.698 -1.128 -42.863 1.00 59.56 90 THR A CA 1
ATOM 702 C C . THR A 1 90 ? 26.654 0.178 -42.077 1.00 59.56 90 THR A C 1
ATOM 704 O O . THR A 1 90 ? 27.074 1.217 -42.581 1.00 59.56 90 THR A O 1
ATOM 707 N N . TYR A 1 91 ? 26.205 0.124 -40.821 1.00 61.22 91 TYR A N 1
ATOM 708 C CA . TYR A 1 91 ? 26.285 1.270 -39.916 1.00 61.22 91 TYR A CA 1
ATOM 709 C C . TYR A 1 91 ? 27.743 1.605 -39.605 1.00 61.22 91 TYR A C 1
ATOM 711 O O . TYR A 1 91 ? 28.555 0.728 -39.289 1.00 61.22 91 TYR A O 1
ATOM 719 N N . THR A 1 92 ? 28.086 2.888 -39.669 1.00 68.50 92 THR A N 1
ATOM 720 C CA . THR A 1 92 ? 29.382 3.350 -39.181 1.00 68.50 92 THR A CA 1
ATOM 721 C C . THR A 1 92 ? 29.449 3.187 -37.664 1.00 68.50 92 THR A C 1
ATOM 723 O O . THR A 1 92 ? 28.440 3.215 -36.952 1.00 68.50 92 THR A O 1
ATOM 726 N N . LYS A 1 93 ? 30.667 3.014 -37.142 1.00 75.88 93 LYS A N 1
ATOM 727 C CA . LYS A 1 93 ? 30.894 2.858 -35.700 1.00 75.88 93 LYS A CA 1
ATOM 728 C C . LYS A 1 93 ? 30.253 4.003 -34.901 1.00 75.88 93 LYS A C 1
ATOM 730 O O . LYS A 1 93 ? 29.565 3.751 -33.924 1.00 75.88 93 LYS A O 1
ATOM 735 N N . THR A 1 94 ? 30.381 5.235 -35.395 1.00 72.88 94 THR A N 1
ATOM 736 C CA . THR A 1 94 ? 29.780 6.427 -34.787 1.00 72.88 94 THR A CA 1
ATOM 737 C C . THR A 1 94 ? 28.254 6.359 -34.745 1.00 72.88 94 THR A C 1
ATOM 739 O O . THR A 1 94 ? 27.678 6.619 -33.695 1.00 72.88 94 THR A O 1
ATOM 742 N N . GLU A 1 95 ? 27.579 5.969 -35.832 1.00 75.69 95 GLU A N 1
ATOM 743 C CA . GLU A 1 95 ? 26.111 5.829 -35.840 1.00 75.69 95 GLU A CA 1
ATOM 744 C C . GLU A 1 95 ? 25.630 4.785 -34.827 1.00 75.69 95 GLU A C 1
ATOM 746 O O . GLU A 1 95 ? 24.616 4.995 -34.164 1.00 75.69 95 GLU A O 1
ATOM 751 N N . THR A 1 96 ? 26.382 3.693 -34.671 1.00 72.88 96 THR A N 1
ATOM 752 C CA . THR A 1 96 ? 26.058 2.621 -33.719 1.00 72.88 96 THR A CA 1
ATOM 753 C C . THR A 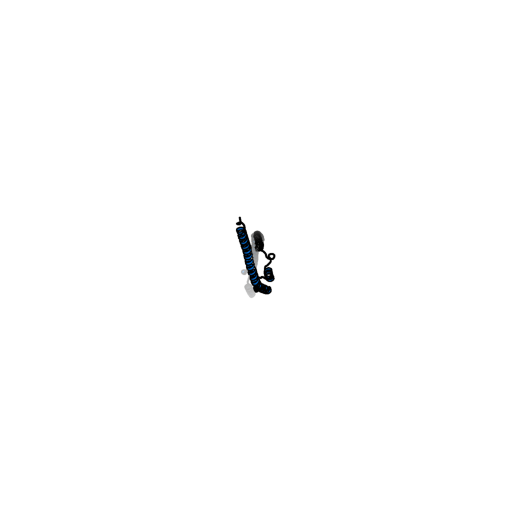1 96 ? 26.242 3.084 -32.276 1.00 72.88 96 THR A C 1
ATOM 755 O O . THR A 1 96 ? 25.340 2.888 -31.465 1.00 72.88 96 THR A O 1
ATOM 758 N N . ASP A 1 97 ? 27.365 3.741 -31.973 1.00 76.25 97 ASP A N 1
ATOM 759 C CA . ASP A 1 97 ? 27.665 4.266 -30.636 1.00 76.25 97 ASP A CA 1
ATOM 760 C C . ASP A 1 97 ? 26.608 5.309 -30.216 1.00 76.25 97 ASP A C 1
ATOM 762 O O . ASP A 1 97 ? 26.050 5.224 -29.126 1.00 76.25 97 ASP A O 1
ATOM 766 N N . THR A 1 98 ? 26.210 6.208 -31.127 1.00 78.56 98 THR A N 1
ATOM 767 C CA . THR A 1 98 ? 25.180 7.232 -30.847 1.00 78.56 98 THR A CA 1
ATOM 768 C C . THR A 1 98 ? 23.800 6.616 -30.567 1.00 78.56 98 THR A C 1
ATOM 770 O O . THR A 1 98 ? 23.064 7.079 -29.695 1.00 78.56 98 THR A O 1
ATOM 773 N N . LEU A 1 99 ? 23.421 5.566 -31.308 1.00 78.12 99 LEU A N 1
ATOM 774 C CA . LEU A 1 99 ? 22.167 4.831 -31.093 1.00 78.12 99 LEU A CA 1
ATOM 775 C C . LEU A 1 99 ? 22.173 4.053 -29.772 1.00 78.12 99 LEU A C 1
ATOM 777 O O . LEU A 1 99 ? 21.121 3.895 -29.145 1.00 78.12 99 LEU A O 1
ATOM 781 N N . LEU A 1 100 ? 23.341 3.547 -29.372 1.00 76.94 100 LEU A N 1
ATOM 782 C CA . LEU A 1 100 ? 23.526 2.808 -28.131 1.00 76.94 100 LEU A CA 1
ATOM 783 C C . LEU A 1 100 ? 23.444 3.743 -26.918 1.00 76.94 100 LEU A C 1
ATOM 785 O O . LEU A 1 100 ? 22.685 3.445 -25.997 1.00 76.94 100 LEU A O 1
ATOM 789 N N . ASP A 1 101 ? 24.113 4.897 -26.971 1.00 73.44 101 ASP A N 1
ATOM 790 C CA . ASP A 1 101 ? 24.047 5.936 -25.935 1.00 73.44 101 ASP A CA 1
ATOM 791 C C . ASP A 1 101 ? 22.610 6.452 -25.761 1.00 73.44 101 ASP A C 1
ATOM 793 O O . ASP A 1 101 ? 22.078 6.476 -24.652 1.00 73.44 101 ASP A O 1
ATOM 797 N N . ALA A 1 102 ? 21.905 6.728 -26.864 1.00 74.25 102 ALA A N 1
ATOM 798 C CA . ALA A 1 102 ? 20.504 7.153 -26.815 1.00 74.25 102 ALA A CA 1
ATOM 799 C C . ALA A 1 102 ? 19.561 6.091 -26.211 1.00 74.25 102 ALA A C 1
ATOM 801 O O . ALA A 1 102 ? 18.523 6.431 -25.635 1.00 74.25 102 ALA A O 1
ATOM 802 N N . LYS A 1 103 ? 19.886 4.797 -26.345 1.00 74.38 103 LYS A N 1
ATOM 803 C CA . LYS A 1 103 ? 19.153 3.715 -25.668 1.00 74.38 103 LYS A CA 1
ATOM 804 C C . LYS A 1 103 ? 19.514 3.613 -24.186 1.00 74.38 103 LYS A C 1
ATOM 806 O O . LYS A 1 103 ? 18.616 3.352 -23.384 1.00 74.38 103 LYS A O 1
ATOM 811 N N . ALA A 1 104 ? 20.782 3.805 -23.827 1.00 67.38 104 ALA A N 1
ATOM 812 C CA . ALA A 1 104 ? 21.244 3.773 -22.443 1.00 67.38 104 ALA A CA 1
ATOM 813 C C . ALA A 1 104 ? 20.599 4.899 -21.614 1.00 67.38 104 ALA A C 1
ATOM 815 O O . ALA A 1 104 ? 19.932 4.603 -20.623 1.00 67.38 104 ALA A O 1
ATOM 816 N N . ASP A 1 105 ? 20.646 6.145 -22.097 1.00 73.44 105 ASP A N 1
ATOM 817 C CA . ASP A 1 105 ? 20.048 7.316 -21.430 1.00 73.44 105 ASP A CA 1
ATOM 818 C C . ASP A 1 105 ? 18.548 7.140 -21.167 1.00 73.44 105 ASP A C 1
ATOM 820 O O . ASP A 1 105 ? 18.019 7.481 -20.108 1.00 73.44 105 ASP A O 1
ATOM 824 N N . LYS A 1 106 ? 17.835 6.559 -22.136 1.00 69.75 106 LYS A N 1
ATOM 825 C CA . LYS A 1 106 ? 16.396 6.315 -22.012 1.00 69.75 106 LYS A CA 1
ATOM 826 C C . LYS A 1 106 ? 16.078 5.267 -20.944 1.00 69.75 106 LYS A C 1
ATOM 828 O O . LYS A 1 106 ? 15.014 5.338 -20.339 1.00 69.75 106 LYS A O 1
ATOM 833 N N . THR A 1 107 ? 16.982 4.316 -20.716 1.00 68.38 107 THR A N 1
ATOM 834 C CA . THR A 1 107 ? 16.826 3.263 -19.703 1.00 68.38 107 THR A CA 1
ATOM 835 C C . THR A 1 107 ? 17.068 3.826 -18.303 1.00 68.38 107 THR A C 1
ATOM 837 O O . THR A 1 107 ? 16.240 3.617 -17.419 1.00 68.38 107 THR A O 1
ATOM 840 N N . GLU A 1 108 ? 18.121 4.632 -18.117 1.00 70.06 108 GLU A N 1
ATOM 841 C CA . GLU A 1 108 ? 18.389 5.290 -16.829 1.00 70.06 108 GLU A CA 1
ATOM 842 C C . GLU A 1 108 ? 17.260 6.245 -16.412 1.00 70.06 108 GLU A C 1
ATOM 844 O O . GLU A 1 108 ? 16.879 6.302 -15.240 1.00 70.06 108 GLU A O 1
ATOM 849 N N . LEU A 1 109 ? 16.666 6.955 -17.377 1.00 66.38 109 LEU A N 1
ATOM 850 C CA . LEU A 1 109 ? 15.555 7.872 -17.119 1.00 66.38 109 LEU A CA 1
ATOM 851 C C . LEU A 1 109 ? 14.276 7.127 -16.688 1.00 66.38 109 LEU A C 1
ATOM 853 O O . LEU A 1 109 ? 13.568 7.598 -15.797 1.00 66.38 109 LEU A O 1
ATOM 857 N N . ILE A 1 110 ? 14.002 5.949 -17.263 1.00 67.06 110 ILE A N 1
ATOM 858 C CA . ILE A 1 110 ? 12.860 5.091 -16.890 1.00 67.06 110 ILE A CA 1
ATOM 859 C C . ILE A 1 110 ? 13.045 4.490 -15.489 1.00 67.06 110 ILE A C 1
ATOM 861 O O . ILE A 1 110 ? 12.103 4.501 -14.687 1.00 67.06 110 ILE A O 1
ATOM 865 N N . ASP A 1 111 ? 14.248 4.007 -15.173 1.00 65.56 111 ASP A N 1
ATOM 866 C CA . ASP A 1 111 ? 14.563 3.446 -13.855 1.00 65.56 111 ASP A CA 1
ATOM 867 C C . ASP A 1 111 ? 14.486 4.512 -12.755 1.00 65.56 111 ASP A C 1
ATOM 869 O O . ASP A 1 111 ? 13.994 4.240 -11.658 1.00 65.56 111 ASP A O 1
ATOM 873 N N . SER A 1 112 ? 14.931 5.741 -13.044 1.00 61.69 112 SER A N 1
ATOM 874 C CA . SER A 1 112 ? 14.825 6.857 -12.101 1.00 61.69 112 SER A CA 1
ATOM 875 C C . SER A 1 112 ? 13.370 7.238 -11.817 1.00 61.69 112 SER A C 1
ATOM 877 O O . SER A 1 112 ? 13.035 7.443 -10.653 1.00 61.69 112 SER A O 1
ATOM 879 N N . TYR A 1 113 ? 12.515 7.326 -12.844 1.00 55.06 113 TYR A N 1
ATOM 880 C CA . TYR A 1 113 ? 11.099 7.687 -12.676 1.00 55.06 113 TYR A CA 1
ATOM 881 C C . TYR A 1 113 ? 10.320 6.614 -11.897 1.00 55.06 113 TYR A C 1
ATOM 883 O O . TYR A 1 113 ? 9.536 6.943 -11.008 1.00 55.06 113 TYR A O 1
ATOM 891 N N . SER A 1 114 ? 10.581 5.330 -12.173 1.00 66.75 114 SER A N 1
ATOM 892 C CA . SER A 1 114 ? 9.903 4.220 -11.482 1.00 66.75 114 SER A CA 1
ATOM 893 C C . SER A 1 114 ? 10.271 4.153 -9.996 1.00 66.75 114 SER A C 1
ATOM 895 O O . SER A 1 114 ? 9.403 3.941 -9.155 1.00 66.75 114 SER A O 1
ATOM 897 N N . LYS A 1 115 ? 11.543 4.406 -9.649 1.00 68.00 115 LYS A N 1
ATOM 898 C CA . LYS A 1 115 ? 11.989 4.431 -8.245 1.00 68.00 115 LYS A CA 1
ATOM 899 C C . LYS A 1 115 ? 11.342 5.558 -7.440 1.00 68.00 115 LYS A C 1
ATOM 901 O O . LYS A 1 115 ? 10.952 5.334 -6.299 1.00 68.00 115 LYS A O 1
ATOM 906 N N . THR A 1 116 ? 11.202 6.753 -8.020 1.00 69.38 116 THR A N 1
ATOM 907 C CA . THR A 1 116 ? 10.580 7.885 -7.314 1.00 69.38 116 THR A CA 1
ATOM 908 C C . THR A 1 116 ? 9.097 7.667 -7.025 1.00 69.38 116 THR A C 1
ATOM 910 O O . THR A 1 116 ? 8.623 8.067 -5.960 1.00 69.38 116 THR A O 1
ATOM 913 N N . ASP A 1 117 ? 8.373 7.011 -7.935 1.00 69.56 117 ASP A N 1
ATOM 914 C CA . ASP A 1 117 ? 6.949 6.718 -7.750 1.00 69.56 117 ASP A CA 1
ATOM 915 C C . ASP A 1 117 ? 6.727 5.621 -6.696 1.00 69.56 117 ASP A C 1
ATOM 917 O O . ASP A 1 117 ? 5.837 5.749 -5.849 1.00 69.56 117 ASP A O 1
ATOM 921 N N . ASP A 1 118 ? 7.571 4.583 -6.683 1.00 70.56 118 ASP A N 1
ATOM 922 C CA . ASP A 1 118 ? 7.510 3.507 -5.689 1.00 70.56 118 ASP A CA 1
ATOM 923 C C . ASP A 1 118 ? 7.810 4.013 -4.267 1.00 70.56 118 ASP A C 1
ATOM 925 O O . ASP A 1 118 ? 7.088 3.670 -3.324 1.00 70.56 118 ASP A O 1
ATOM 929 N N . ASP A 1 119 ? 8.812 4.883 -4.104 1.00 76.00 119 ASP A N 1
ATOM 930 C CA . ASP A 1 119 ? 9.161 5.480 -2.808 1.00 76.00 119 ASP A CA 1
ATOM 931 C C . ASP A 1 119 ? 8.040 6.393 -2.275 1.00 76.00 119 ASP A C 1
ATOM 933 O O . ASP A 1 119 ? 7.694 6.344 -1.088 1.00 76.00 119 ASP A O 1
ATOM 937 N N . ALA A 1 120 ? 7.416 7.197 -3.145 1.00 79.31 120 ALA A N 1
ATOM 938 C CA . ALA A 1 120 ? 6.282 8.045 -2.776 1.00 79.31 120 ALA A CA 1
ATOM 939 C C . ALA A 1 120 ? 5.047 7.216 -2.382 1.00 79.31 120 ALA A C 1
ATOM 941 O O . ALA A 1 120 ? 4.360 7.533 -1.403 1.00 79.31 120 ALA A O 1
ATOM 942 N N . LEU A 1 121 ? 4.776 6.126 -3.108 1.00 84.81 121 LEU A N 1
ATOM 943 C CA . LEU A 1 121 ? 3.684 5.205 -2.803 1.00 84.81 121 LEU A CA 1
ATOM 944 C C . LEU A 1 121 ? 3.921 4.460 -1.481 1.00 84.81 121 LEU A C 1
ATOM 946 O O . LEU A 1 121 ? 2.981 4.270 -0.701 1.00 84.81 121 LEU A O 1
ATOM 950 N N . LEU A 1 122 ? 5.168 4.065 -1.204 1.00 84.06 122 LEU A N 1
ATOM 951 C CA . LEU A 1 122 ? 5.566 3.433 0.053 1.00 84.06 122 LEU A CA 1
ATOM 952 C C . LEU A 1 122 ? 5.379 4.391 1.239 1.00 84.06 122 LEU A C 1
ATOM 954 O O . LEU A 1 122 ? 4.790 4.002 2.251 1.00 84.06 122 LEU A O 1
ATOM 958 N N . LEU A 1 123 ? 5.796 5.653 1.090 1.00 85.69 123 LEU A N 1
ATOM 959 C CA . LEU A 1 123 ? 5.609 6.695 2.102 1.00 85.69 123 LEU A CA 1
ATOM 960 C C . LEU A 1 123 ? 4.121 6.971 2.374 1.00 85.69 123 LEU A C 1
ATOM 962 O O . LEU A 1 123 ? 3.711 7.102 3.529 1.00 85.69 123 LEU A O 1
ATOM 966 N N . LEU A 1 124 ? 3.290 7.010 1.327 1.00 84.19 124 LEU A N 1
ATOM 967 C CA . LEU A 1 124 ? 1.846 7.200 1.474 1.00 84.19 124 LEU A CA 1
ATOM 968 C C . LEU A 1 124 ? 1.191 6.023 2.212 1.00 84.19 124 LEU A C 1
ATOM 970 O O . LEU A 1 124 ? 0.363 6.240 3.096 1.00 84.19 124 LEU A O 1
ATOM 974 N N . LYS A 1 125 ? 1.585 4.781 1.897 1.00 84.75 125 LYS A N 1
ATOM 975 C CA . LYS A 1 125 ? 1.092 3.583 2.599 1.00 84.75 125 LYS A CA 1
ATOM 976 C C . LYS A 1 125 ? 1.474 3.577 4.079 1.00 84.75 125 LYS A C 1
ATOM 978 O O . LYS A 1 125 ? 0.625 3.233 4.898 1.00 84.75 125 LYS A O 1
ATOM 983 N N . ALA A 1 126 ? 2.704 3.970 4.415 1.00 77.88 126 ALA A N 1
ATOM 984 C CA . ALA A 1 126 ? 3.154 4.073 5.803 1.00 77.88 126 ALA A CA 1
ATOM 985 C C . ALA A 1 126 ? 2.320 5.099 6.591 1.00 77.88 126 ALA A C 1
ATOM 987 O O . ALA A 1 126 ? 1.752 4.761 7.626 1.00 77.88 126 ALA A O 1
ATOM 988 N N . ASN A 1 127 ? 2.126 6.303 6.039 1.00 83.94 127 ASN A N 1
ATOM 989 C CA . ASN A 1 127 ? 1.311 7.342 6.678 1.00 83.94 127 ASN A CA 1
ATOM 990 C C . ASN A 1 127 ? -0.151 6.913 6.891 1.00 83.94 127 ASN A C 1
ATOM 992 O O . ASN A 1 127 ? -0.735 7.207 7.932 1.00 83.94 127 ASN A O 1
ATOM 996 N N . VAL A 1 128 ? -0.762 6.215 5.926 1.00 85.31 128 VAL A N 1
ATOM 997 C CA . VAL A 1 128 ? -2.136 5.703 6.078 1.00 85.31 128 VAL A CA 1
ATOM 998 C C . VAL A 1 128 ? -2.213 4.655 7.191 1.00 85.31 128 VAL A C 1
ATOM 1000 O O . VAL A 1 128 ? -3.144 4.704 7.992 1.00 85.31 128 VAL A O 1
ATOM 1003 N N . ALA A 1 129 ? -1.243 3.738 7.273 1.00 84.94 129 ALA A N 1
ATOM 1004 C CA . ALA A 1 129 ? -1.199 2.729 8.331 1.00 84.94 129 ALA A CA 1
ATOM 1005 C C . ALA A 1 129 ? -1.079 3.367 9.726 1.00 84.94 129 ALA A C 1
ATOM 1007 O O . ALA A 1 129 ? -1.838 3.002 10.625 1.00 84.94 129 ALA A O 1
ATOM 1008 N N . ASP A 1 130 ? -0.210 4.370 9.880 1.00 84.06 130 ASP A N 1
ATOM 1009 C CA . ASP A 1 130 ? -0.025 5.092 11.144 1.00 84.06 130 ASP A CA 1
ATOM 1010 C C . ASP A 1 130 ? -1.295 5.846 11.576 1.00 84.06 130 ASP A C 1
ATOM 1012 O O . ASP A 1 130 ? -1.671 5.833 12.752 1.00 84.06 130 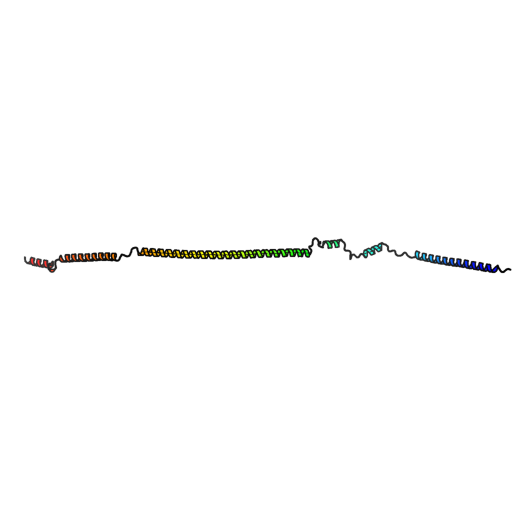ASP A O 1
ATOM 1016 N N . ILE A 1 131 ? -2.000 6.475 10.626 1.00 82.06 131 ILE A N 1
ATOM 1017 C CA . ILE A 1 131 ? -3.271 7.165 10.895 1.00 82.06 131 ILE A CA 1
ATOM 1018 C C . ILE A 1 131 ? -4.348 6.169 11.337 1.00 82.06 131 ILE A C 1
ATOM 1020 O O . ILE A 1 131 ? -5.047 6.431 12.319 1.00 82.06 131 ILE A O 1
ATOM 1024 N N . VAL A 1 132 ? -4.484 5.040 10.635 1.00 86.06 132 VAL A N 1
ATOM 1025 C CA . VAL A 1 132 ? -5.474 4.000 10.958 1.00 86.06 132 VAL A CA 1
ATOM 1026 C C . VAL A 1 132 ? -5.212 3.410 12.345 1.00 86.06 132 VAL A C 1
ATOM 1028 O O . VAL A 1 132 ? -6.139 3.306 13.146 1.00 86.06 132 VAL A O 1
ATOM 1031 N N . ASP A 1 133 ? -3.960 3.081 12.664 1.00 84.44 133 ASP A N 1
ATOM 1032 C CA . ASP A 1 133 ? -3.588 2.519 13.967 1.00 84.44 133 ASP A CA 1
ATOM 1033 C C . ASP A 1 133 ? -3.830 3.521 15.116 1.00 84.44 133 ASP A C 1
ATOM 1035 O O . ASP A 1 133 ? -4.326 3.161 16.186 1.00 84.44 133 ASP A O 1
ATOM 1039 N N . SER A 1 134 ? -3.559 4.811 14.884 1.00 79.88 134 SER A N 1
ATOM 1040 C CA . SER A 1 134 ? -3.852 5.889 15.839 1.00 79.88 134 SER A CA 1
ATOM 1041 C C . SER A 1 134 ? -5.357 6.065 16.101 1.00 79.88 134 SER A C 1
ATOM 1043 O O . SER A 1 134 ? -5.782 6.175 17.260 1.00 79.88 134 SER A O 1
ATOM 1045 N N . TYR A 1 135 ? -6.179 6.049 15.044 1.00 63.53 135 TYR A N 1
ATOM 1046 C CA . TYR A 1 135 ? -7.638 6.149 15.162 1.00 63.53 135 TYR A CA 1
ATOM 1047 C C . TYR A 1 135 ? -8.227 4.955 15.926 1.00 63.53 135 TYR A C 1
ATOM 1049 O O . TYR A 1 135 ? -8.945 5.171 16.903 1.00 63.53 135 TYR A O 1
ATOM 1057 N N . SER A 1 136 ? -7.849 3.721 15.568 1.00 84.75 136 SER A N 1
ATOM 1058 C CA . SER A 1 136 ? -8.319 2.502 16.249 1.00 84.75 136 SER A CA 1
ATOM 1059 C C . SER A 1 136 ? -7.986 2.509 17.744 1.00 84.75 136 SER A C 1
ATOM 1061 O O . SER A 1 136 ? -8.853 2.263 18.579 1.00 84.75 136 SER A O 1
ATOM 1063 N N . LYS A 1 137 ? -6.760 2.902 18.121 1.00 82.56 137 LYS A N 1
ATOM 1064 C CA . LYS A 1 137 ? -6.366 3.018 19.540 1.00 82.56 137 LYS A CA 1
ATOM 1065 C C . LYS A 1 137 ? -7.186 4.052 20.311 1.00 82.56 137 LYS A C 1
ATOM 1067 O O . LYS A 1 137 ? -7.345 3.925 21.527 1.00 82.56 137 LYS A O 1
ATOM 1072 N N . THR A 1 138 ? -7.643 5.107 19.643 1.00 81.31 138 THR A N 1
ATOM 1073 C CA . THR A 1 138 ? -8.460 6.156 20.267 1.00 81.31 138 THR A CA 1
ATOM 1074 C C . THR A 1 138 ? -9.889 5.666 20.492 1.00 81.31 138 THR A C 1
ATOM 1076 O O . THR A 1 138 ? -10.443 5.878 21.572 1.00 81.31 138 THR A O 1
ATOM 1079 N N . GLU A 1 139 ? -10.454 4.956 19.515 1.00 79.94 139 GLU A N 1
ATOM 1080 C CA . GLU A 1 139 ? -11.786 4.354 19.605 1.00 79.94 139 GLU A CA 1
ATOM 1081 C C . GLU A 1 139 ? -11.850 3.267 20.690 1.00 79.94 139 GLU A C 1
ATOM 1083 O O . GLU A 1 139 ? -12.733 3.310 21.549 1.00 79.94 139 GLU A O 1
ATOM 1088 N N . ASP A 1 140 ? -10.849 2.382 20.757 1.00 82.88 140 ASP A N 1
ATOM 1089 C CA . ASP A 1 140 ? -10.757 1.340 21.789 1.00 82.88 140 ASP A CA 1
ATOM 1090 C C . ASP A 1 140 ? -10.696 1.927 23.207 1.00 82.88 140 ASP A C 1
ATOM 1092 O O . ASP A 1 140 ? -11.363 1.443 24.127 1.00 82.88 140 ASP A O 1
ATOM 1096 N N . LYS A 1 141 ? -9.931 3.010 23.401 1.00 85.00 141 LYS A N 1
ATOM 1097 C CA . LYS A 1 141 ? -9.857 3.715 24.692 1.00 85.00 141 LYS A CA 1
ATOM 1098 C C . LYS A 1 141 ? -11.193 4.347 25.078 1.00 85.00 141 LYS A C 1
ATOM 1100 O O . LYS A 1 141 ? -11.578 4.269 26.245 1.00 85.00 141 LYS A O 1
ATOM 1105 N N . ALA A 1 142 ? -11.894 4.965 24.126 1.00 84.12 142 ALA A N 1
ATOM 1106 C CA . ALA A 1 142 ? -13.204 5.563 24.371 1.00 84.12 142 ALA A CA 1
ATOM 1107 C C . ALA A 1 142 ? -14.253 4.497 24.727 1.00 84.12 142 ALA A C 1
ATOM 1109 O O . ALA A 1 142 ? -15.022 4.677 25.674 1.00 84.12 142 ALA A O 1
ATOM 1110 N N . LEU A 1 143 ? -14.242 3.359 24.025 1.00 87.31 143 LEU A N 1
ATOM 1111 C CA . LEU A 1 143 ? -15.141 2.237 24.288 1.00 87.31 143 LEU A CA 1
ATOM 1112 C C . LEU A 1 143 ? -14.874 1.599 25.660 1.00 87.31 143 LEU A C 1
ATOM 1114 O O . LEU A 1 143 ? -15.817 1.279 26.387 1.00 87.31 143 LEU A O 1
ATOM 1118 N N . LEU A 1 144 ? -13.600 1.454 26.041 1.00 86.75 144 LEU A N 1
ATOM 1119 C CA . LEU A 1 144 ? -13.203 0.952 27.358 1.00 86.75 144 LEU A CA 1
ATOM 1120 C C . LEU A 1 144 ? -13.661 1.891 28.484 1.00 86.75 144 LEU A C 1
ATOM 1122 O O . LEU A 1 144 ? -14.209 1.421 29.482 1.00 86.75 144 LEU A O 1
ATOM 1126 N N . LEU A 1 145 ? -13.490 3.206 28.308 1.00 87.06 145 LEU A N 1
ATOM 1127 C CA . LEU A 1 145 ? -13.948 4.213 29.267 1.00 87.06 145 LEU A CA 1
ATOM 1128 C C . LEU A 1 145 ? -15.477 4.194 29.423 1.00 87.06 145 LEU A C 1
ATOM 1130 O O . LEU A 1 145 ? -15.987 4.259 30.540 1.00 87.06 145 LEU A O 1
ATOM 1134 N N . LEU A 1 146 ? -16.215 4.051 28.317 1.00 85.06 146 LEU A N 1
ATOM 1135 C CA . LEU A 1 146 ? -17.673 3.943 28.353 1.00 85.06 146 LEU A CA 1
ATOM 1136 C C . LEU A 1 146 ? -18.128 2.665 29.072 1.00 85.06 146 LEU A C 1
ATOM 1138 O O . LEU A 1 146 ? -19.045 2.720 29.889 1.00 85.06 146 LEU A O 1
ATOM 1142 N N . LYS A 1 147 ? -17.466 1.526 28.820 1.00 85.69 147 LYS A N 1
ATOM 1143 C CA . LYS A 1 147 ? -17.743 0.266 29.528 1.00 85.69 147 LYS A CA 1
ATOM 1144 C C . LYS A 1 147 ? -17.505 0.372 31.033 1.00 85.69 147 LYS A C 1
ATOM 1146 O O . LYS A 1 147 ? -18.328 -0.138 31.788 1.00 85.69 147 LYS A O 1
ATOM 1151 N N . ALA A 1 148 ? -16.416 1.017 31.455 1.00 75.56 148 ALA A N 1
ATOM 1152 C CA . ALA A 1 148 ? -16.120 1.230 32.871 1.00 75.56 148 ALA A CA 1
ATOM 1153 C C . ALA A 1 148 ? -17.217 2.068 33.548 1.00 75.56 148 ALA A C 1
ATOM 1155 O O . ALA A 1 148 ? -17.793 1.632 34.540 1.00 75.56 148 ALA A O 1
ATOM 1156 N N . ASN A 1 149 ? -17.606 3.192 32.935 1.00 80.69 149 ASN A N 1
ATOM 1157 C CA . ASN A 1 149 ? -18.678 4.042 33.460 1.00 80.69 149 ASN A CA 1
ATOM 1158 C C . ASN A 1 149 ? -20.025 3.305 33.567 1.00 80.69 149 ASN A C 1
ATOM 1160 O O . ASN A 1 149 ? -20.750 3.489 34.539 1.00 80.69 149 ASN A O 1
ATOM 1164 N N . VAL A 1 150 ? -20.382 2.471 32.582 1.00 81.12 150 VAL A N 1
ATOM 1165 C CA . VAL A 1 150 ? -21.624 1.679 32.637 1.00 81.12 150 VAL A CA 1
ATOM 1166 C C . VAL A 1 150 ? -21.576 0.648 33.766 1.00 81.12 150 VAL A C 1
ATOM 1168 O O . VAL A 1 150 ? -22.571 0.496 34.470 1.00 81.12 150 VAL A O 1
ATOM 1171 N N . ALA A 1 151 ? -20.444 -0.035 33.964 1.00 80.25 151 ALA A N 1
ATOM 1172 C CA . ALA A 1 151 ? -20.282 -0.994 35.057 1.00 80.25 151 ALA A CA 1
ATOM 1173 C C . ALA A 1 151 ? -20.426 -0.318 36.431 1.00 80.25 151 ALA A C 1
ATOM 1175 O O . ALA A 1 151 ? -21.203 -0.793 37.255 1.00 80.25 151 ALA A O 1
ATOM 1176 N N . ASP A 1 152 ? -19.773 0.831 36.635 1.00 79.75 152 ASP A N 1
ATOM 1177 C CA . ASP A 1 152 ? -19.857 1.595 37.887 1.00 79.75 152 ASP A CA 1
ATOM 1178 C C . ASP A 1 152 ? -21.294 2.055 38.188 1.00 79.75 152 ASP A C 1
ATOM 1180 O O . ASP A 1 152 ? -21.759 1.987 39.328 1.00 79.75 152 ASP A O 1
ATOM 1184 N N . ILE A 1 153 ? -22.028 2.490 37.156 1.00 76.75 153 ILE A N 1
ATOM 1185 C CA . ILE A 1 153 ? -23.438 2.875 37.283 1.00 76.75 153 ILE A CA 1
ATOM 1186 C C . ILE A 1 153 ? -24.295 1.661 37.670 1.00 76.75 153 ILE A C 1
ATOM 1188 O O . ILE A 1 153 ? -25.088 1.758 38.604 1.00 76.75 153 ILE A O 1
ATOM 1192 N N . VAL A 1 154 ? -24.143 0.523 36.987 1.00 80.00 154 VAL A N 1
ATOM 1193 C CA . VAL A 1 154 ? -24.923 -0.700 37.259 1.00 80.00 154 VAL A CA 1
ATOM 1194 C C . VAL A 1 154 ? -24.681 -1.223 38.680 1.00 80.00 154 VAL A C 1
ATOM 1196 O O . VAL A 1 154 ? -25.643 -1.561 39.375 1.00 80.00 154 VAL A O 1
ATOM 1199 N N . ASP A 1 155 ? -23.428 -1.229 39.138 1.00 78.31 155 ASP A N 1
ATOM 1200 C CA . ASP A 1 155 ? -23.069 -1.615 40.508 1.00 78.31 155 ASP A CA 1
ATOM 1201 C C . ASP A 1 155 ? -23.686 -0.663 41.542 1.00 78.31 155 ASP A C 1
ATOM 1203 O O . ASP A 1 155 ? -24.210 -1.102 42.569 1.00 78.31 155 ASP A O 1
ATOM 1207 N N . SER A 1 156 ? -23.662 0.647 41.269 1.00 72.50 156 SER A N 1
ATOM 1208 C CA . SER A 1 156 ? -24.278 1.649 42.144 1.00 72.50 156 SER A CA 1
ATOM 1209 C C . SER A 1 156 ? -25.794 1.472 42.234 1.00 72.50 156 SER A C 1
ATOM 1211 O O . SER A 1 156 ? -26.342 1.514 43.336 1.00 72.50 156 SER A O 1
ATOM 1213 N N . TYR A 1 157 ? -26.483 1.269 41.106 1.00 57.06 157 TYR A N 1
ATOM 1214 C CA . TYR A 1 157 ? -27.931 1.039 41.101 1.00 57.06 157 TYR A CA 1
ATOM 1215 C C . TYR A 1 157 ? -28.296 -0.244 41.858 1.00 57.06 157 TYR A C 1
ATOM 1217 O O . TYR A 1 157 ? -29.186 -0.188 42.703 1.00 57.06 157 TYR A O 1
ATOM 1225 N N . SER A 1 158 ? -27.558 -1.345 41.653 1.00 78.62 158 SER A N 1
ATOM 1226 C CA . SER A 1 158 ? -27.817 -2.619 42.351 1.00 78.62 158 SER A CA 1
ATOM 1227 C C . SER A 1 158 ? -27.675 -2.486 43.869 1.00 78.62 158 SER A C 1
ATOM 1229 O O . SER A 1 158 ? -28.556 -2.914 44.608 1.00 78.62 158 SER A O 1
ATOM 1231 N N . LYS A 1 159 ? -26.619 -1.814 44.354 1.00 74.56 159 LYS A N 1
ATOM 1232 C CA . LYS A 1 159 ? -26.435 -1.576 45.799 1.00 74.56 159 LYS A CA 1
ATOM 1233 C C . LYS A 1 159 ? -27.558 -0.740 46.407 1.00 74.56 159 LYS A C 1
ATOM 1235 O O . LYS A 1 159 ? -28.016 -1.033 47.503 1.00 74.56 159 LYS A O 1
ATOM 1240 N N . THR A 1 160 ? -28.011 0.289 45.692 1.00 71.38 160 THR A N 1
ATOM 1241 C CA . THR A 1 160 ? -29.072 1.177 46.192 1.00 71.38 160 THR A CA 1
ATOM 1242 C C . THR A 1 160 ? -30.415 0.445 46.280 1.00 71.38 160 THR A C 1
ATOM 1244 O O . THR A 1 160 ? -31.197 0.679 47.201 1.00 71.38 160 THR A O 1
ATOM 1247 N N . GLU A 1 161 ? -30.682 -0.450 45.328 1.00 72.94 161 GLU A N 1
ATOM 1248 C CA . GLU A 1 161 ? -31.896 -1.267 45.292 1.00 72.94 161 GLU A CA 1
ATOM 1249 C C . GLU A 1 161 ? -31.890 -2.336 46.400 1.00 72.94 161 GLU A C 1
ATOM 1251 O O . GLU A 1 161 ? -32.893 -2.496 47.100 1.00 72.94 161 GLU A O 1
ATOM 1256 N N . ASP A 1 162 ? -30.744 -2.981 46.644 1.00 70.50 162 ASP A N 1
ATOM 1257 C CA . ASP A 1 162 ? -30.553 -3.930 47.748 1.00 70.50 162 ASP A CA 1
ATOM 1258 C C . ASP A 1 162 ? -30.688 -3.259 49.126 1.00 70.50 162 ASP A C 1
ATOM 1260 O O . ASP A 1 162 ? -31.377 -3.787 50.003 1.00 70.50 162 ASP A O 1
ATOM 1264 N N . ASP A 1 163 ? -30.104 -2.071 49.314 1.00 74.00 163 ASP A N 1
ATOM 1265 C CA . ASP A 1 163 ? -30.222 -1.302 50.560 1.00 74.00 163 ASP A CA 1
ATOM 1266 C C . ASP A 1 163 ? -31.680 -0.882 50.828 1.00 74.00 163 ASP A C 1
ATOM 1268 O O . ASP A 1 163 ? -32.165 -0.965 51.962 1.00 74.00 163 ASP A O 1
ATOM 1272 N N . ALA A 1 164 ? -32.422 -0.487 49.786 1.00 73.69 164 ALA A N 1
ATOM 1273 C CA . ALA A 1 164 ? -33.841 -0.152 49.894 1.00 73.69 164 ALA A CA 1
ATOM 1274 C C . ALA A 1 164 ? -34.710 -1.383 50.213 1.00 73.69 164 ALA A C 1
ATOM 1276 O O . ALA A 1 164 ? -35.625 -1.304 51.039 1.00 73.69 164 ALA A O 1
ATOM 1277 N N . LEU A 1 165 ? -34.418 -2.537 49.601 1.00 75.12 165 LEU A N 1
ATOM 1278 C CA . LEU A 1 165 ? -35.087 -3.808 49.896 1.00 75.12 165 LEU A CA 1
ATOM 1279 C C . LEU A 1 165 ? -34.795 -4.298 51.319 1.00 75.12 165 LEU A C 1
ATOM 1281 O O . LEU A 1 165 ? -35.697 -4.824 51.979 1.00 75.12 165 LEU A O 1
ATOM 1285 N N . LEU A 1 166 ? -33.567 -4.106 51.806 1.00 74.31 166 LEU A N 1
ATOM 1286 C CA . LEU A 1 166 ? -33.174 -4.430 53.175 1.00 74.31 166 LEU A CA 1
ATOM 1287 C C . LEU A 1 166 ? -33.930 -3.563 54.188 1.00 74.31 166 LEU A C 1
ATOM 1289 O O . LEU A 1 166 ? -34.487 -4.100 55.146 1.00 74.31 166 LEU A O 1
ATOM 1293 N N . PHE A 1 167 ? -34.032 -2.253 53.940 1.00 67.50 167 PHE A N 1
ATOM 1294 C CA . PHE A 1 167 ? -34.853 -1.350 54.754 1.00 67.50 167 PHE A CA 1
ATOM 1295 C C . PHE A 1 167 ? -36.327 -1.774 54.773 1.00 67.50 167 PHE A C 1
ATOM 1297 O O . PHE A 1 167 ? -36.948 -1.824 55.833 1.00 67.50 167 PHE A O 1
ATOM 1304 N N . LEU A 1 168 ? -36.884 -2.158 53.622 1.00 66.81 168 LEU A N 1
ATOM 1305 C CA . LEU A 1 168 ? -38.289 -2.558 53.527 1.00 66.81 168 LEU A CA 1
ATOM 1306 C C . LEU A 1 168 ? -38.581 -3.912 54.202 1.00 66.81 168 LEU A C 1
ATOM 1308 O O . LEU A 1 168 ? -39.693 -4.123 54.690 1.00 66.81 168 LEU A O 1
ATOM 1312 N N . LYS A 1 169 ? -37.603 -4.829 54.236 1.00 65.12 169 LYS A N 1
ATOM 1313 C CA . LYS A 1 169 ? -37.681 -6.086 55.001 1.00 65.12 169 LYS A CA 1
ATOM 1314 C C . LYS A 1 169 ? -37.495 -5.875 56.504 1.00 65.12 169 LYS A C 1
ATOM 1316 O O . LYS A 1 169 ? -38.086 -6.625 57.270 1.00 65.12 169 LYS A O 1
ATOM 1321 N N . ALA A 1 170 ? -36.719 -4.878 56.928 1.00 59.50 170 ALA A N 1
ATOM 1322 C CA . ALA A 1 170 ? -36.565 -4.550 58.345 1.00 59.50 170 ALA A CA 1
ATOM 1323 C C . ALA A 1 170 ? -37.856 -3.966 58.954 1.00 59.50 170 ALA A C 1
ATOM 1325 O O . ALA A 1 170 ? -38.159 -4.248 60.110 1.00 59.50 170 ALA A O 1
ATOM 1326 N N . ASP A 1 171 ? -38.645 -3.221 58.170 1.00 57.09 171 ASP A N 1
ATOM 1327 C CA . ASP A 1 171 ? -39.893 -2.592 58.639 1.00 57.09 171 ASP A CA 1
ATOM 1328 C C . ASP A 1 171 ? -41.140 -3.494 58.553 1.00 57.09 171 ASP A C 1
ATOM 1330 O O . ASP A 1 171 ? -42.177 -3.184 59.144 1.00 57.09 171 ASP A O 1
ATOM 1334 N N . LYS A 1 172 ? -41.082 -4.630 57.844 1.00 56.72 172 LYS A N 1
ATOM 1335 C CA . LYS A 1 172 ? -42.216 -5.562 57.713 1.00 56.72 172 LYS A CA 1
ATOM 1336 C C . LYS A 1 172 ? -42.006 -6.848 58.517 1.00 56.72 172 LYS A C 1
ATOM 1338 O O . LYS A 1 172 ? -41.574 -7.868 57.998 1.00 56.72 172 LYS A O 1
ATOM 1343 N N . SER A 1 173 ? -42.450 -6.767 59.772 1.00 58.62 173 SER A N 1
ATOM 1344 C CA . SER A 1 173 ? -43.395 -7.729 60.362 1.00 58.62 173 SER A CA 1
ATOM 1345 C C . SER A 1 173 ? -42.935 -9.147 60.741 1.00 58.62 173 SER A C 1
ATOM 1347 O O . SER A 1 173 ? -43.595 -10.096 60.341 1.00 58.62 173 SER A O 1
ATOM 1349 N N . ASP A 1 174 ? -41.937 -9.300 61.613 1.00 57.66 174 ASP A N 1
ATOM 1350 C CA . ASP A 1 174 ? -41.853 -10.506 62.476 1.00 57.66 174 ASP A CA 1
ATOM 1351 C C . ASP A 1 174 ? -41.512 -10.204 63.948 1.00 57.66 174 ASP A C 1
ATOM 1353 O O . ASP A 1 174 ? -41.485 -11.097 64.797 1.00 57.66 174 ASP A O 1
ATOM 1357 N N . THR A 1 175 ? -41.295 -8.937 64.301 1.00 53.41 175 THR A N 1
ATOM 1358 C CA . THR A 1 175 ? -41.011 -8.556 65.685 1.00 53.41 175 THR A CA 1
ATOM 1359 C C . THR A 1 175 ? -42.318 -8.166 66.357 1.00 53.41 175 THR A C 1
ATOM 1361 O O . THR A 1 175 ? -42.767 -7.032 66.204 1.00 53.41 175 THR A O 1
ATOM 1364 N N . TYR A 1 176 ? -42.928 -9.094 67.103 1.00 53.19 176 TYR A N 1
ATOM 1365 C CA . TYR A 1 176 ? -43.955 -8.734 68.082 1.00 53.19 176 TYR A CA 1
ATOM 1366 C C . TYR A 1 176 ? -43.426 -7.573 68.916 1.00 53.19 176 TYR A C 1
ATOM 1368 O O . TYR A 1 176 ? -42.348 -7.655 69.516 1.00 53.19 176 TYR A O 1
ATOM 1376 N N . THR A 1 177 ? -44.169 -6.473 68.936 1.00 57.44 177 THR A N 1
ATOM 1377 C CA . THR A 1 177 ? -43.808 -5.340 69.776 1.00 57.44 177 THR A CA 1
ATOM 1378 C C . THR A 1 177 ? -43.780 -5.841 71.217 1.00 57.44 177 THR A C 1
ATOM 1380 O O . THR A 1 177 ? -44.649 -6.614 71.619 1.00 57.44 177 THR A O 1
ATOM 1383 N N . LYS A 1 178 ? -42.787 -5.433 72.015 1.00 61.66 178 LYS A N 1
ATOM 1384 C CA . LYS A 1 178 ? -42.617 -5.912 73.401 1.00 61.66 178 LYS A CA 1
ATOM 1385 C C . LYS A 1 178 ? -43.939 -5.899 74.196 1.00 61.66 178 LYS A C 1
ATOM 1387 O O . LYS A 1 178 ? -44.260 -6.864 74.875 1.00 61.66 178 LYS A O 1
ATOM 1392 N N . THR A 1 179 ? -44.764 -4.875 73.978 1.00 65.81 179 THR A N 1
ATOM 1393 C CA . THR A 1 179 ? -46.103 -4.707 74.566 1.00 65.81 179 THR A CA 1
ATOM 1394 C C . THR A 1 179 ? -47.118 -5.797 74.185 1.00 65.81 179 THR A C 1
ATOM 1396 O O . THR A 1 179 ? -47.926 -6.200 75.019 1.00 65.81 179 THR A O 1
ATOM 1399 N N . GLU A 1 180 ? -47.096 -6.298 72.949 1.00 66.75 180 GLU A N 1
ATOM 1400 C CA . GLU A 1 180 ? -47.980 -7.385 72.493 1.00 66.75 180 GLU A CA 1
ATOM 1401 C C . GLU A 1 180 ? -47.568 -8.731 73.101 1.00 66.75 180 GLU A C 1
ATOM 1403 O O . GLU A 1 180 ? -48.417 -9.551 73.440 1.00 66.75 180 GLU A O 1
ATOM 1408 N N . THR A 1 181 ? -46.261 -8.941 73.295 1.00 66.88 181 THR A N 1
ATOM 1409 C CA . THR A 1 181 ? -45.745 -10.141 73.972 1.00 66.88 181 THR A CA 1
ATOM 1410 C C . THR A 1 181 ? -46.091 -10.117 75.459 1.00 66.88 181 THR A C 1
ATOM 1412 O O . THR A 1 181 ? -46.558 -11.122 75.993 1.00 66.88 181 THR A O 1
ATOM 1415 N N . ASP A 1 182 ? -45.931 -8.961 76.108 1.00 70.75 182 ASP A N 1
ATOM 1416 C CA . ASP A 1 182 ? -46.250 -8.785 77.527 1.00 70.75 182 ASP A CA 1
ATOM 1417 C C . ASP A 1 182 ? -47.759 -8.994 77.790 1.00 70.75 182 ASP A C 1
ATOM 1419 O O . ASP A 1 182 ? -48.135 -9.709 78.715 1.00 70.75 182 ASP A O 1
ATOM 1423 N N . THR A 1 183 ? -48.642 -8.486 76.920 1.00 74.25 183 THR A N 1
ATOM 1424 C CA . THR A 1 183 ? -50.105 -8.683 77.048 1.00 74.25 183 THR A CA 1
ATOM 1425 C C . THR A 1 183 ? -50.560 -10.131 76.816 1.00 74.25 183 THR A C 1
ATOM 1427 O O . THR A 1 183 ? -51.455 -10.620 77.514 1.00 74.25 183 THR A O 1
ATOM 1430 N N . LEU A 1 184 ? -49.945 -10.854 75.873 1.00 75.94 184 LEU A N 1
ATOM 1431 C CA . LEU A 1 184 ? -50.186 -12.292 75.671 1.00 75.94 184 LEU A CA 1
ATOM 1432 C C . LEU A 1 184 ? -49.690 -13.138 76.854 1.00 75.94 184 LEU A C 1
ATOM 1434 O O . LEU A 1 184 ? -50.305 -14.151 77.197 1.00 75.94 184 LEU A O 1
ATOM 1438 N N . LEU A 1 185 ? -48.589 -12.731 77.486 1.00 76.25 185 LEU A N 1
ATOM 1439 C CA . LEU A 1 185 ? -48.045 -13.421 78.650 1.00 76.25 185 LEU A CA 1
ATOM 1440 C C . LEU A 1 185 ? -48.915 -13.201 79.896 1.00 76.25 185 LEU A C 1
ATOM 1442 O O . LEU A 1 185 ? -49.252 -14.178 80.565 1.00 76.25 185 LEU A O 1
ATOM 1446 N N . ASP A 1 186 ? -49.356 -11.966 80.149 1.00 73.38 186 ASP A N 1
ATOM 1447 C CA . ASP A 1 186 ? -50.251 -11.628 81.266 1.00 73.38 186 ASP A CA 1
ATOM 1448 C C . ASP A 1 186 ? -51.601 -12.348 81.160 1.00 73.38 186 ASP A C 1
ATOM 1450 O O . ASP A 1 186 ? -52.120 -12.886 82.142 1.00 73.38 186 ASP A O 1
ATOM 1454 N N . THR A 1 187 ? -52.168 -12.427 79.952 1.00 73.81 187 THR A N 1
ATOM 1455 C CA . THR A 1 187 ? -53.421 -13.165 79.725 1.00 73.81 187 THR A CA 1
ATOM 1456 C C . THR A 1 187 ? -53.255 -14.666 79.948 1.00 73.81 187 THR A C 1
ATOM 1458 O O . THR A 1 187 ? -54.147 -15.299 80.515 1.00 73.81 187 THR A O 1
ATOM 1461 N N . LYS A 1 188 ? -52.110 -15.247 79.568 1.00 73.88 188 LYS A N 1
ATOM 1462 C CA . LYS A 1 188 ? -51.827 -16.668 79.803 1.00 73.88 188 LYS A CA 1
ATOM 1463 C C . LYS A 1 188 ? -51.562 -16.983 81.279 1.00 73.88 188 LYS A C 1
ATOM 1465 O O . LYS A 1 188 ? -52.019 -18.024 81.744 1.00 73.88 188 LYS A O 1
ATOM 1470 N N . ALA A 1 189 ? -50.877 -16.099 82.007 1.00 68.25 189 ALA A N 1
ATOM 1471 C CA . ALA A 1 189 ? -50.650 -16.240 83.446 1.00 68.25 189 ALA A CA 1
ATOM 1472 C C . ALA A 1 189 ? -51.974 -16.203 84.229 1.00 68.25 189 ALA A C 1
ATOM 1474 O O . ALA A 1 189 ? -52.257 -17.113 85.005 1.00 68.25 189 ALA A O 1
ATOM 1475 N N . ASN A 1 190 ? -52.847 -15.236 83.926 1.00 71.94 190 ASN A N 1
ATOM 1476 C CA . ASN A 1 190 ? -54.131 -15.085 84.612 1.00 71.94 190 ASN A CA 1
ATOM 1477 C C . ASN A 1 190 ? -55.057 -16.307 84.430 1.00 71.94 190 ASN A C 1
ATOM 1479 O O . ASN A 1 190 ? -55.751 -16.711 85.357 1.00 71.94 190 ASN A O 1
ATOM 1483 N N . VAL A 1 191 ? -55.055 -16.945 83.252 1.00 72.19 191 VAL A N 1
ATOM 1484 C CA . VAL A 1 191 ? -55.855 -18.164 83.022 1.00 72.19 191 VAL A CA 1
ATOM 1485 C C . VAL A 1 191 ? -55.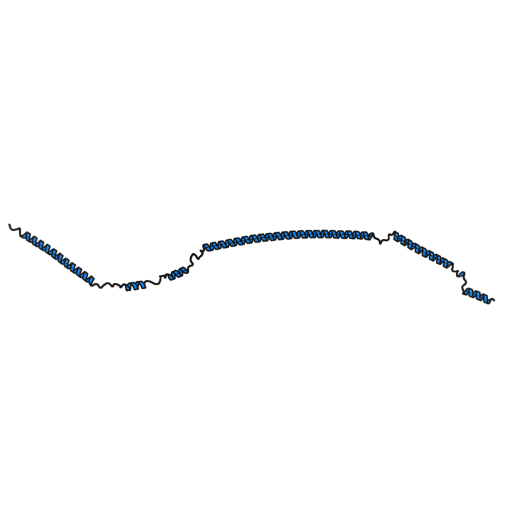356 -19.340 83.868 1.00 72.19 191 VAL A C 1
ATOM 1487 O O . VAL A 1 191 ? -56.177 -20.070 84.418 1.00 72.19 191 VAL A O 1
ATOM 1490 N N . VAL A 1 192 ? -54.038 -19.523 83.995 1.00 74.00 192 VAL A N 1
ATOM 1491 C CA . VAL A 1 192 ? -53.455 -20.602 84.814 1.00 74.00 192 VAL A CA 1
ATOM 1492 C C . VAL A 1 192 ? -53.790 -20.402 86.293 1.00 74.00 192 VAL A C 1
ATOM 1494 O O . VAL A 1 192 ? -54.269 -21.336 86.935 1.00 74.00 192 VAL A O 1
ATOM 1497 N N . ASP A 1 193 ? -53.641 -19.179 86.802 1.00 71.06 193 ASP A N 1
ATOM 1498 C CA . ASP A 1 193 ? -53.923 -18.861 88.207 1.00 71.06 193 ASP A CA 1
ATOM 1499 C C . ASP A 1 193 ? -55.406 -19.068 88.563 1.00 71.06 193 ASP A C 1
ATOM 1501 O O . ASP A 1 193 ? -55.738 -19.579 89.638 1.00 71.06 193 ASP A O 1
ATOM 1505 N N . ILE A 1 194 ? -56.314 -18.729 87.639 1.00 70.38 194 ILE A N 1
ATOM 1506 C CA . ILE A 1 194 ? -57.751 -18.974 87.796 1.00 70.38 194 ILE A CA 1
ATOM 1507 C C . ILE A 1 194 ? -58.040 -20.482 87.843 1.00 70.38 194 ILE A C 1
ATOM 1509 O O . ILE A 1 194 ? -58.747 -20.937 88.743 1.00 70.38 194 ILE A O 1
ATOM 1513 N N . VAL A 1 195 ? -57.491 -21.270 86.913 1.00 73.44 195 VAL A N 1
ATOM 1514 C CA . VAL A 1 195 ? -57.734 -22.724 86.834 1.00 73.44 195 VAL A CA 1
ATOM 1515 C C . VAL A 1 195 ? -57.240 -23.454 88.087 1.00 73.44 195 VAL A C 1
ATOM 1517 O O . VAL A 1 195 ? -57.960 -24.302 88.628 1.00 73.44 195 VAL A O 1
ATOM 1520 N N . ASP A 1 196 ? -56.061 -23.090 88.595 1.00 73.38 196 ASP A N 1
ATOM 1521 C CA . ASP A 1 196 ? -55.516 -23.661 89.830 1.00 73.38 196 ASP A CA 1
ATOM 1522 C C . ASP A 1 196 ? -56.379 -23.308 91.053 1.00 73.38 196 ASP A C 1
ATOM 1524 O O . ASP A 1 196 ? -56.585 -24.147 91.934 1.00 73.38 196 ASP A O 1
ATOM 1528 N N . SER A 1 197 ? -56.915 -22.082 91.116 1.00 69.56 197 SER A N 1
ATOM 1529 C CA . SER A 1 197 ? -57.780 -21.658 92.223 1.00 69.56 197 SER A CA 1
ATOM 1530 C C . SER A 1 197 ? -59.129 -22.378 92.223 1.00 69.56 197 SER A C 1
ATOM 1532 O O . SER A 1 197 ? -59.588 -22.784 93.294 1.00 69.56 197 SER A O 1
ATOM 1534 N N . TYR A 1 198 ? -59.764 -22.543 91.055 1.00 59.34 198 TYR A N 1
ATOM 1535 C CA . TYR A 1 198 ? -61.038 -23.264 90.937 1.00 59.34 198 TYR A CA 1
ATOM 1536 C C . TYR A 1 198 ? -60.874 -24.747 91.296 1.00 59.34 198 TYR A C 1
ATOM 1538 O O . TYR A 1 198 ? -61.656 -25.270 92.087 1.00 59.34 198 TYR A O 1
ATOM 1546 N N . SER A 1 199 ? -59.806 -25.398 90.815 1.00 74.75 199 SER A N 1
ATOM 1547 C CA . SER A 1 199 ? -59.544 -26.815 91.119 1.00 74.75 199 SER A CA 1
ATOM 1548 C C . SER A 1 199 ? -59.352 -27.052 92.622 1.00 74.75 199 SER A C 1
ATOM 1550 O O . SER A 1 199 ? -59.923 -27.982 93.185 1.00 74.75 199 SER A O 1
ATOM 1552 N N . LYS A 1 200 ? -58.617 -26.163 93.309 1.00 72.88 200 LYS A N 1
ATOM 1553 C CA . LYS A 1 200 ? -58.427 -26.252 94.768 1.00 72.88 200 LYS A CA 1
ATOM 1554 C C . LYS A 1 200 ? -59.727 -26.078 95.554 1.00 72.88 200 LYS A C 1
ATOM 1556 O O . LYS A 1 200 ? -59.930 -26.770 96.544 1.00 72.88 200 LYS A O 1
ATOM 1561 N N . THR A 1 201 ? -60.616 -25.180 95.124 1.00 70.81 201 THR A N 1
ATOM 1562 C CA . THR A 1 201 ? -61.891 -24.954 95.831 1.00 70.81 201 THR A CA 1
ATOM 1563 C C . THR A 1 201 ? -62.878 -26.105 95.643 1.00 70.81 201 THR A C 1
ATOM 1565 O O . THR A 1 201 ? -63.610 -26.442 96.580 1.00 70.81 201 THR A O 1
ATOM 1568 N N . GLU A 1 202 ? -62.895 -26.730 94.464 1.00 71.69 202 GLU A N 1
ATOM 1569 C CA . GLU A 1 202 ? -63.675 -27.947 94.219 1.00 71.69 202 GLU A CA 1
ATOM 1570 C C . GLU A 1 202 ? -63.158 -29.125 95.058 1.00 71.69 202 GLU A C 1
ATOM 1572 O O . GLU A 1 202 ? -63.960 -29.804 95.708 1.00 71.69 202 GLU A O 1
ATOM 1577 N N . ASP A 1 203 ? -61.837 -29.317 95.126 1.00 69.75 203 ASP A N 1
ATOM 1578 C CA . ASP A 1 203 ? -61.207 -30.361 95.943 1.00 69.75 203 ASP A CA 1
ATOM 1579 C C . ASP A 1 203 ? -61.482 -30.175 97.446 1.00 69.75 203 ASP A C 1
ATOM 1581 O O . ASP A 1 203 ? -61.863 -31.134 98.127 1.00 69.75 203 ASP A O 1
ATOM 1585 N N . ASP A 1 204 ? -61.372 -28.947 97.964 1.00 72.69 204 ASP A N 1
ATOM 1586 C CA . ASP A 1 204 ? -61.675 -28.628 99.366 1.00 72.69 204 ASP A CA 1
ATOM 1587 C C . ASP A 1 204 ? -63.159 -28.876 99.701 1.00 72.69 204 ASP A C 1
ATOM 1589 O O . ASP A 1 204 ? -63.493 -29.404 100.767 1.00 72.69 204 ASP A O 1
ATOM 1593 N N . SER A 1 205 ? -64.066 -28.562 98.769 1.00 75.12 205 SER A N 1
ATOM 1594 C CA . SER A 1 205 ? -65.508 -28.806 98.928 1.00 75.12 205 SER A CA 1
ATOM 1595 C C . SER A 1 205 ? -65.845 -30.301 98.918 1.00 75.12 205 SER A C 1
ATOM 1597 O O . SER A 1 205 ? -66.656 -30.768 99.723 1.00 75.12 205 SER A O 1
ATOM 1599 N N . LEU A 1 206 ? -65.203 -31.076 98.036 1.00 76.81 206 LEU A N 1
ATOM 1600 C CA . LEU A 1 206 ? -65.323 -32.536 97.980 1.00 76.81 206 LEU A CA 1
ATOM 1601 C C . LEU A 1 206 ? -64.765 -33.204 99.238 1.00 76.81 206 LEU A C 1
ATOM 1603 O O . LEU A 1 206 ? -65.317 -34.210 99.693 1.00 76.81 206 LEU A O 1
ATOM 1607 N N . LEU A 1 207 ? -63.685 -32.660 99.804 1.00 76.75 207 LEU A N 1
ATOM 1608 C CA . LEU A 1 207 ? -63.112 -33.137 101.058 1.00 76.75 207 LEU A CA 1
ATOM 1609 C C . LEU A 1 207 ? -64.070 -32.900 102.231 1.00 76.75 207 LEU A C 1
ATOM 1611 O O . LEU A 1 207 ? -64.270 -33.813 103.028 1.00 76.75 207 LEU A O 1
ATOM 1615 N N . LEU A 1 208 ? -64.723 -31.734 102.289 1.00 73.00 208 LEU A N 1
ATOM 1616 C CA . LEU A 1 208 ? -65.699 -31.402 103.334 1.00 73.00 208 LEU A CA 1
ATOM 1617 C C . LEU A 1 208 ? -66.955 -32.294 103.294 1.00 73.00 208 LEU A C 1
ATOM 1619 O O . LEU A 1 208 ? -67.607 -32.502 104.315 1.00 73.00 208 LEU A O 1
ATOM 1623 N N . LEU A 1 209 ? -67.296 -32.842 102.122 1.00 73.38 209 LEU A N 1
ATOM 1624 C CA . LEU A 1 209 ? -68.440 -33.743 101.951 1.00 73.38 209 LEU A CA 1
ATOM 1625 C C . LEU A 1 209 ? -68.136 -35.201 102.339 1.00 73.38 209 LEU A C 1
ATOM 1627 O O . LEU A 1 209 ? -69.053 -36.020 102.445 1.00 73.38 209 LEU A O 1
ATOM 1631 N N . LYS A 1 210 ? -66.862 -35.556 102.544 1.00 76.31 210 LYS A N 1
ATOM 1632 C CA . LYS A 1 210 ? -66.483 -36.888 103.022 1.00 76.31 210 LYS A CA 1
ATOM 1633 C C . LYS A 1 210 ? -66.620 -36.927 104.539 1.00 76.31 210 LYS A C 1
ATOM 1635 O O . LYS A 1 210 ? -65.935 -36.205 105.249 1.00 76.31 210 LYS A O 1
ATOM 1640 N N . ALA A 1 211 ? -67.498 -37.797 105.035 1.00 64.12 211 ALA A N 1
ATOM 1641 C CA . ALA A 1 211 ? -67.650 -38.015 106.467 1.00 64.12 211 ALA A CA 1
ATOM 1642 C C . ALA A 1 211 ? -66.317 -38.464 107.088 1.00 64.12 211 ALA A C 1
ATOM 1644 O O . ALA A 1 211 ? -65.666 -39.385 106.582 1.00 64.12 211 ALA A O 1
ATOM 1645 N N . ASP A 1 212 ? -65.927 -37.825 108.192 1.00 71.00 212 ASP A N 1
ATOM 1646 C CA . ASP A 1 212 ? -64.715 -38.181 108.918 1.00 71.00 212 ASP A CA 1
ATOM 1647 C C . ASP A 1 212 ? -64.739 -39.655 109.337 1.00 71.00 212 ASP A C 1
ATOM 1649 O O . ASP A 1 212 ? -65.751 -40.188 109.806 1.00 71.00 212 ASP A O 1
ATOM 1653 N N . LYS A 1 213 ? -63.588 -40.328 109.224 1.00 64.31 213 LYS A N 1
ATOM 1654 C CA . LYS A 1 213 ? -63.443 -41.731 109.656 1.00 64.31 213 LYS A CA 1
ATOM 1655 C C . LYS A 1 213 ? -63.761 -41.928 111.141 1.00 64.31 213 LYS A C 1
ATOM 1657 O O . LYS A 1 213 ? -64.151 -43.019 111.524 1.00 64.31 213 LYS A O 1
ATOM 1662 N N . SER A 1 214 ? -63.600 -40.898 111.971 1.00 70.00 214 SER A N 1
ATOM 1663 C CA . SER A 1 214 ? -63.966 -40.924 113.394 1.00 70.00 214 SER A CA 1
ATOM 1664 C C . SER A 1 214 ? -65.472 -40.768 113.641 1.00 70.00 214 SER A C 1
ATOM 1666 O O . SER A 1 214 ? -65.944 -41.121 114.717 1.00 70.00 214 SER A O 1
ATOM 1668 N N . ALA A 1 215 ? -66.222 -40.249 112.663 1.00 68.31 215 ALA A N 1
ATOM 1669 C CA . ALA A 1 215 ? -67.667 -40.041 112.729 1.00 68.31 215 ALA A CA 1
ATOM 1670 C C . ALA A 1 215 ? -68.469 -41.160 112.035 1.00 68.31 215 ALA A C 1
ATOM 1672 O O . ALA A 1 215 ? -69.698 -41.103 111.985 1.00 68.31 215 ALA A O 1
ATOM 1673 N N . THR A 1 216 ? -67.796 -42.179 111.491 1.00 73.31 216 THR A N 1
ATOM 1674 C CA . THR A 1 216 ? -68.423 -43.301 110.784 1.00 73.31 216 THR A CA 1
ATOM 1675 C C . THR A 1 216 ? -67.993 -44.628 111.397 1.00 73.31 216 THR A C 1
ATOM 1677 O O . THR A 1 216 ? -66.823 -44.835 111.695 1.00 73.31 216 THR A O 1
ATOM 1680 N N . TYR A 1 217 ? -68.940 -45.548 111.581 1.00 67.94 217 TYR A N 1
ATOM 1681 C CA . TYR A 1 217 ? -68.605 -46.926 111.929 1.00 67.94 217 TYR A CA 1
ATOM 1682 C C . TYR A 1 217 ? -68.166 -47.665 110.674 1.00 67.94 217 TYR A C 1
ATOM 1684 O O . TYR A 1 217 ? -68.824 -47.615 109.630 1.00 67.94 217 TYR A O 1
ATOM 1692 N N . THR A 1 218 ? -67.074 -48.408 110.778 1.00 76.12 218 THR A N 1
ATOM 1693 C CA . THR A 1 218 ? -66.722 -49.383 109.755 1.00 76.12 218 THR A CA 1
ATOM 1694 C C . THR A 1 218 ? -67.798 -50.467 109.692 1.00 76.12 218 THR A C 1
ATOM 1696 O O . THR A 1 218 ? -68.503 -50.762 110.667 1.00 76.12 218 THR A O 1
ATOM 1699 N N . LYS A 1 219 ? -67.929 -51.101 108.524 1.00 82.75 219 LYS A N 1
ATOM 1700 C CA . LYS A 1 219 ? -68.877 -52.205 108.331 1.00 82.75 219 LYS A CA 1
ATOM 1701 C C . LYS A 1 219 ? -68.682 -53.305 109.386 1.00 82.75 219 LYS A C 1
ATOM 1703 O O . LYS A 1 219 ? -69.653 -53.758 109.976 1.00 82.75 219 LYS A O 1
ATOM 1708 N N . THR A 1 220 ? -67.429 -53.639 109.703 1.00 82.75 220 THR A N 1
ATOM 1709 C CA . THR A 1 220 ? -67.071 -54.631 110.728 1.00 82.75 220 THR A CA 1
ATOM 1710 C C . THR A 1 220 ? -67.551 -54.244 112.128 1.00 82.75 220 THR A C 1
ATOM 1712 O O . THR A 1 220 ? -68.073 -55.093 112.850 1.00 82.75 220 THR A O 1
ATOM 1715 N N . GLU A 1 221 ? -67.404 -52.977 112.528 1.00 84.50 221 GLU A N 1
ATOM 1716 C CA . GLU A 1 221 ? -67.895 -52.494 113.829 1.00 84.50 221 GLU A CA 1
ATOM 1717 C C . GLU A 1 221 ? -69.423 -52.568 113.903 1.00 84.50 221 GLU A C 1
ATOM 1719 O O . GLU A 1 221 ? -69.972 -53.033 114.904 1.00 84.50 221 GLU A O 1
ATOM 1724 N N . THR A 1 222 ? -70.106 -52.199 112.815 1.00 82.94 222 THR A N 1
ATOM 1725 C CA . THR A 1 222 ? -71.572 -52.280 112.714 1.00 82.94 222 THR A CA 1
ATOM 1726 C C . THR A 1 222 ? -72.057 -53.729 112.798 1.00 82.94 222 THR A C 1
ATOM 1728 O O . THR A 1 222 ? -72.942 -54.038 113.598 1.00 82.94 222 THR A O 1
ATOM 1731 N N . ASP A 1 223 ? -71.440 -54.635 112.037 1.00 85.38 223 ASP A N 1
ATOM 1732 C CA . ASP A 1 223 ? -71.772 -56.062 112.033 1.00 85.38 223 ASP A CA 1
ATOM 1733 C C . ASP A 1 223 ? -71.519 -56.694 113.413 1.00 85.38 223 ASP A C 1
ATOM 1735 O O . ASP A 1 223 ? -72.293 -57.535 113.875 1.00 85.38 223 ASP A O 1
ATOM 1739 N N . THR A 1 224 ? -70.466 -56.265 114.117 1.00 85.38 224 THR A N 1
ATOM 1740 C CA . THR A 1 224 ? -70.157 -56.730 115.479 1.00 85.38 224 THR A CA 1
ATOM 1741 C C . THR A 1 224 ? -71.220 -56.276 116.481 1.00 85.38 224 THR A C 1
ATOM 1743 O O . THR A 1 224 ? -71.723 -57.098 117.251 1.00 85.38 224 THR A O 1
ATOM 1746 N N . LEU A 1 225 ? -71.607 -54.995 116.452 1.00 86.06 225 LEU A N 1
ATOM 1747 C CA . LEU A 1 225 ? -72.652 -54.442 117.321 1.00 86.06 225 LEU A CA 1
ATOM 1748 C C . LEU A 1 225 ? -74.021 -55.089 117.055 1.00 86.06 225 LEU A C 1
ATOM 1750 O O . LEU A 1 225 ? -74.737 -55.430 117.999 1.00 86.06 225 LEU A O 1
ATOM 1754 N N . LEU A 1 226 ? -74.374 -55.313 115.785 1.00 82.06 226 LEU A N 1
ATOM 1755 C CA . LEU A 1 226 ? -75.633 -55.957 115.405 1.00 82.06 226 LEU A CA 1
ATOM 1756 C C . LEU A 1 226 ? -75.680 -57.424 115.850 1.00 82.06 226 LEU A C 1
ATOM 1758 O O . LEU A 1 226 ? -76.671 -57.859 116.441 1.00 82.06 226 LEU A O 1
ATOM 1762 N N . ASN A 1 227 ? -74.597 -58.176 115.628 1.00 81.12 227 ASN A N 1
ATOM 1763 C CA . ASN A 1 227 ? -74.485 -59.563 116.078 1.00 81.12 227 ASN A CA 1
ATOM 1764 C C . ASN A 1 227 ? -74.526 -59.680 117.606 1.00 81.12 227 ASN A C 1
ATOM 1766 O O . ASN A 1 227 ? -75.116 -60.625 118.125 1.00 81.12 227 ASN A O 1
ATOM 1770 N N . ALA A 1 228 ? -73.933 -58.731 118.337 1.00 80.06 228 ALA A N 1
ATOM 1771 C CA . ALA A 1 228 ? -74.037 -58.685 119.793 1.00 80.06 228 ALA A CA 1
ATOM 1772 C C . ALA A 1 228 ? -75.491 -58.475 120.250 1.00 80.06 228 ALA A C 1
ATOM 1774 O O . ALA A 1 228 ? -75.934 -59.142 121.183 1.00 80.06 228 ALA A O 1
ATOM 1775 N N . LYS A 1 229 ? -76.252 -57.615 119.560 1.00 81.69 229 LYS A N 1
ATOM 1776 C CA . LYS A 1 229 ? -77.665 -57.353 119.871 1.00 81.69 229 LYS A CA 1
ATOM 1777 C C . LYS A 1 229 ? -78.582 -58.532 119.528 1.00 81.69 229 LYS A C 1
ATOM 1779 O O . LYS A 1 229 ? -79.487 -58.831 120.296 1.00 81.69 229 LYS A O 1
ATOM 1784 N N . CYS A 1 230 ? -78.319 -59.251 118.434 1.00 74.12 230 CYS A N 1
ATOM 1785 C CA . CYS A 1 230 ? -79.090 -60.445 118.058 1.00 74.12 230 CYS A CA 1
ATOM 1786 C C . CYS A 1 230 ? -78.915 -61.621 119.031 1.00 74.12 230 CYS A C 1
ATOM 1788 O O . CYS A 1 230 ? -79.775 -62.487 119.078 1.00 74.12 230 CYS A O 1
ATOM 1790 N N . ARG A 1 231 ? -77.826 -61.665 119.811 1.00 72.38 231 ARG A N 1
ATOM 1791 C CA . ARG A 1 231 ? -77.616 -62.685 120.857 1.00 72.38 231 ARG A CA 1
ATOM 1792 C C . ARG A 1 231 ? -78.285 -62.340 122.196 1.00 72.38 231 ARG A C 1
ATOM 1794 O O . ARG A 1 231 ? -78.189 -63.140 123.121 1.00 72.38 231 ARG A O 1
ATOM 1801 N N . GLN A 1 232 ? -78.871 -61.146 122.331 1.00 63.72 232 GLN A N 1
ATOM 1802 C CA . GLN A 1 232 ? -79.513 -60.666 123.566 1.00 63.72 232 GLN A CA 1
ATOM 1803 C C . GLN A 1 232 ? -81.053 -60.762 123.545 1.00 63.72 232 GLN A C 1
ATOM 1805 O O . GLN A 1 232 ? -81.668 -60.460 124.565 1.00 63.72 232 GLN A O 1
ATOM 1810 N N . ASN A 1 233 ? -81.655 -61.191 122.428 1.00 51.47 233 ASN A N 1
ATOM 1811 C CA . ASN A 1 233 ? -83.084 -61.514 122.287 1.00 51.47 233 ASN A CA 1
ATOM 1812 C C . ASN A 1 233 ? -83.265 -63.018 122.066 1.00 51.47 233 ASN A C 1
ATOM 1814 O O . ASN A 1 233 ? -84.347 -63.524 122.432 1.00 51.47 233 ASN A O 1
#

Sequence (233 aa):
MADADLHSLDGLIKHDEILFGNVRSNSIGLVEQVENINNQINMINNTPAPDVYTRLEANEIFDTKSDKTYSYTKTKTDTLLDAKADKTDTYTKTETDTLLDAKADKTELIDSYSKTDDDALLLLKANVADIVDSYSKTEDKALLLLKANVADIVDSYSKTEDDALLFLKADKSDTYTKTETDTLLDTKANVVDIVDSYSKTEDDSLLLLKADKSATYTKTETDTLLNAKCRQN

Foldseek 3Di:
DPDPPPVVVVVVVVVVCVVVVVVVVVVVVVVVVVVVVVVVVVCVVPPPPDPPPPPVVVVVVVVVVPPPPPDPDPVNVVVVVVVDDDPVRDDDPVNVVVVVVVVVVVVVVVVVVVVVVVVVVVVVVVVVVVVVVVVVVVVVVVVVVVVVVVVVVVVVVVVVVVVVVVVVVVPDDDDDDPVNVVVVVVVVVVVVVVVVVVVVVVVVVVVVPDDDPVRDDDPVRVVVVVVVVVVVD

Organism: NCBI:txid222440

Secondary structure (DSSP, 8-state):
---SSHHHHHHHHHHHHHHHHHHHHHHHHHHHHHHHHHHHHHHHHTSPPP----HHHHHHHHHHHS-TTS---HHHHHHHHHTSPPTTTS--HHHHHHHHHHHHHHHHHHHHHHHHHHHHHHHHHHHHHHHHHHHHHHHHHHHHHHHHHHHHHHHHHHHHHHHHHHHHHHHSS----HHHHHHHHHHHHHHHHHHHHHHHHHHHHHHHTSPPTTSS--HHHHHHHHHHHHT--

Radius of gyration: 101.03 Å; chains: 1; bounding box: 200×104×261 Å

pLDDT: mean 70.62, std 10.25, range [45.28, 90.75]